Protein AF-A0AAD4CMA5-F1 (afdb_monomer_lite)

Radius of gyration: 20.88 Å; chains: 1; bounding box: 56×64×52 Å

Organism: Aspergillus nanangensis (NCBI:txid2582783)

pLDDT: mean 81.2, std 12.35, range [38.59, 96.25]

Structure (mmCIF, N/CA/C/O backbone):
data_AF-A0AAD4CMA5-F1
#
_entry.id   AF-A0AAD4CMA5-F1
#
loop_
_atom_site.group_PDB
_atom_site.id
_atom_site.type_symbol
_atom_site.label_atom_id
_atom_site.label_alt_id
_atom_site.label_comp_id
_atom_site.label_asym_id
_atom_site.label_entity_id
_atom_site.label_seq_id
_atom_site.pdbx_PDB_ins_code
_atom_site.Cartn_x
_atom_site.Cartn_y
_atom_site.Cartn_z
_atom_site.occupancy
_atom_site.B_iso_or_equiv
_atom_site.auth_seq_id
_atom_site.auth_comp_id
_atom_site.auth_asym_id
_atom_site.auth_atom_id
_atom_site.pdbx_PDB_model_num
ATOM 1 N N . MET A 1 1 ? 6.442 -43.719 -5.392 1.00 39.91 1 MET A N 1
ATOM 2 C CA . MET A 1 1 ? 5.491 -42.775 -4.765 1.00 39.91 1 MET A CA 1
ATOM 3 C C . MET A 1 1 ? 6.164 -41.415 -4.676 1.00 39.91 1 MET A C 1
ATOM 5 O O . MET A 1 1 ? 7.056 -41.241 -3.862 1.00 39.91 1 MET A O 1
ATOM 9 N N . SER A 1 2 ? 5.821 -40.506 -5.589 1.00 38.59 2 SER A N 1
ATOM 10 C CA . SER A 1 2 ? 6.302 -39.118 -5.593 1.00 38.59 2 SER A CA 1
ATOM 11 C C . SER A 1 2 ? 5.412 -38.290 -4.656 1.00 38.59 2 SER A C 1
ATOM 13 O O . SER A 1 2 ? 4.187 -38.393 -4.780 1.00 38.59 2 SER A O 1
ATOM 15 N N . PRO A 1 3 ? 5.961 -37.519 -3.703 1.00 43.97 3 PRO A N 1
ATOM 16 C CA . PRO A 1 3 ? 5.150 -36.719 -2.801 1.00 43.97 3 PRO A CA 1
ATOM 17 C C . PRO A 1 3 ? 4.509 -35.545 -3.560 1.00 43.97 3 PRO A C 1
ATOM 19 O O . PRO A 1 3 ? 5.167 -34.593 -3.959 1.00 43.97 3 PRO A O 1
ATOM 22 N N . SER A 1 4 ? 3.193 -35.658 -3.756 1.00 45.47 4 SER A N 1
ATOM 23 C CA . SER A 1 4 ? 2.198 -34.576 -3.784 1.00 45.47 4 SER A CA 1
ATOM 24 C C . SER A 1 4 ? 2.586 -33.256 -4.477 1.00 45.47 4 SER A C 1
ATOM 26 O O . SER A 1 4 ? 2.913 -32.268 -3.825 1.00 45.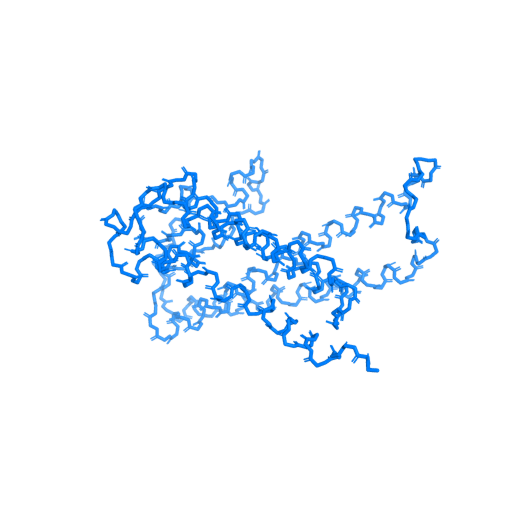47 4 SER A O 1
ATOM 28 N N . VAL A 1 5 ? 2.370 -33.181 -5.792 1.00 50.56 5 VAL A N 1
ATOM 29 C CA . VAL A 1 5 ? 2.299 -31.910 -6.553 1.00 50.56 5 VAL A CA 1
ATOM 30 C C . VAL A 1 5 ? 1.018 -31.112 -6.212 1.00 50.56 5 VAL A C 1
ATOM 32 O O . VAL A 1 5 ? 0.902 -29.927 -6.512 1.00 50.56 5 VAL A O 1
ATOM 35 N N . MET A 1 6 ? 0.059 -31.731 -5.511 1.00 43.59 6 MET A N 1
ATOM 36 C CA . MET A 1 6 ? -1.248 -31.142 -5.190 1.00 43.59 6 MET A CA 1
ATOM 37 C C . MET A 1 6 ? -1.225 -30.060 -4.092 1.00 43.59 6 MET A C 1
ATOM 39 O O . MET A 1 6 ? -2.182 -29.301 -3.979 1.00 43.59 6 MET A O 1
ATOM 43 N N . SER A 1 7 ? -0.155 -29.941 -3.296 1.00 55.72 7 SER A N 1
ATOM 44 C CA . SER A 1 7 ? -0.055 -28.948 -2.209 1.00 55.72 7 SER A CA 1
ATOM 45 C C . SER A 1 7 ? 0.464 -27.580 -2.666 1.00 55.72 7 SER A C 1
ATOM 47 O O . SER A 1 7 ? 0.209 -26.569 -2.012 1.00 55.72 7 SER A O 1
ATOM 49 N N . PHE A 1 8 ? 1.148 -27.517 -3.808 1.00 61.84 8 PHE A N 1
ATOM 50 C CA . PHE A 1 8 ? 1.784 -26.293 -4.294 1.00 61.84 8 PHE A CA 1
ATOM 51 C C . PHE A 1 8 ? 0.797 -25.171 -4.683 1.00 61.84 8 PHE A C 1
ATOM 53 O O . PHE A 1 8 ? 1.013 -24.025 -4.280 1.00 61.84 8 PHE A O 1
ATOM 60 N N . PRO A 1 9 ? -0.317 -25.449 -5.394 1.00 67.19 9 PRO A N 1
ATOM 61 C CA . PRO A 1 9 ? -1.275 -24.408 -5.764 1.00 67.19 9 PRO A CA 1
ATOM 62 C C . PRO A 1 9 ? -1.971 -23.819 -4.537 1.00 67.19 9 PRO A C 1
ATOM 64 O O . PRO A 1 9 ? -2.106 -22.603 -4.430 1.00 67.19 9 PRO A O 1
ATOM 67 N N . LEU A 1 10 ? -2.359 -24.670 -3.580 1.00 68.12 10 LEU A N 1
ATOM 68 C CA . LEU A 1 10 ? -3.050 -24.252 -2.361 1.00 68.12 10 LEU A CA 1
ATOM 69 C C . LEU A 1 10 ? -2.188 -23.289 -1.534 1.00 68.12 10 LEU A C 1
ATOM 71 O O . LEU A 1 10 ? -2.681 -22.252 -1.101 1.00 68.12 10 LEU A O 1
ATOM 75 N N . ILE A 1 11 ? -0.892 -23.585 -1.390 1.00 67.88 11 ILE A N 1
ATOM 76 C CA . ILE A 1 11 ? 0.071 -22.714 -0.700 1.00 67.88 11 ILE A CA 1
ATOM 77 C C . ILE A 1 11 ? 0.208 -21.361 -1.416 1.00 67.88 11 ILE A C 1
ATOM 79 O O . ILE A 1 11 ? 0.295 -20.315 -0.780 1.00 67.88 11 ILE A O 1
ATOM 83 N N . MET A 1 12 ? 0.184 -21.337 -2.747 1.00 67.81 12 MET A N 1
ATOM 84 C CA . MET A 1 12 ? 0.252 -20.074 -3.487 1.00 67.81 12 MET A CA 1
ATOM 85 C C . MET A 1 12 ? -1.013 -19.225 -3.319 1.00 67.81 12 MET A C 1
ATOM 87 O O . MET A 1 12 ? -0.918 -18.002 -3.203 1.00 67.81 12 MET A O 1
ATOM 91 N N . TYR A 1 13 ? -2.191 -19.851 -3.259 1.00 73.50 13 TYR A N 1
ATOM 92 C CA . TYR A 1 13 ? -3.440 -19.142 -2.978 1.00 73.50 13 TYR A CA 1
ATOM 93 C C . TYR A 1 13 ? -3.483 -18.589 -1.552 1.00 73.50 13 TYR A C 1
ATOM 95 O O . TYR A 1 13 ? -3.875 -17.436 -1.368 1.00 73.50 13 TYR A O 1
ATOM 103 N N . THR A 1 14 ? -3.033 -19.355 -0.554 1.00 70.69 14 THR A N 1
ATOM 104 C CA . THR A 1 14 ? -3.000 -18.881 0.840 1.00 70.69 14 THR A CA 1
ATOM 105 C C . THR A 1 14 ? -2.051 -17.700 1.007 1.00 70.69 14 THR A C 1
ATOM 107 O O . THR A 1 14 ? -2.405 -16.721 1.661 1.00 70.69 14 THR A O 1
ATOM 110 N N . LEU A 1 15 ? -0.893 -17.722 0.344 1.00 72.31 15 LEU A N 1
ATOM 111 C CA . LEU A 1 15 ? 0.033 -16.592 0.367 1.00 72.31 15 LEU A CA 1
ATOM 112 C C . LEU A 1 15 ? -0.529 -15.336 -0.316 1.00 72.31 15 LEU A C 1
ATOM 114 O O . LEU A 1 15 ? -0.244 -14.226 0.123 1.00 72.31 15 LEU A O 1
ATOM 118 N N . ARG A 1 16 ? -1.347 -15.485 -1.366 1.00 73.88 16 ARG A N 1
ATOM 119 C CA . ARG A 1 16 ? -2.032 -14.349 -2.011 1.00 73.88 16 ARG A CA 1
ATOM 120 C C . ARG A 1 16 ? -3.164 -13.775 -1.160 1.00 73.88 16 ARG A C 1
ATOM 122 O O . ARG A 1 16 ? -3.443 -12.586 -1.260 1.00 73.88 16 ARG A O 1
ATOM 129 N N . ALA A 1 17 ? -3.799 -14.595 -0.325 1.00 79.81 17 ALA A N 1
ATOM 130 C CA . ALA A 1 17 ? -4.839 -14.159 0.606 1.00 79.81 17 ALA A CA 1
ATOM 131 C C . ALA A 1 17 ? -4.276 -13.497 1.878 1.00 79.81 17 ALA A C 1
ATOM 133 O O . ALA A 1 17 ? -5.018 -12.829 2.600 1.00 79.81 17 ALA A O 1
ATOM 134 N N . LEU A 1 18 ? -2.975 -13.654 2.150 1.00 82.69 18 LEU A N 1
ATOM 135 C CA . LEU A 1 18 ? -2.321 -13.174 3.368 1.00 82.69 18 LEU A CA 1
ATOM 136 C C . LEU A 1 18 ? -2.589 -11.683 3.675 1.00 82.69 18 LEU A C 1
ATOM 138 O O . LEU A 1 18 ? -2.994 -11.408 4.805 1.00 82.69 18 LEU A O 1
ATOM 142 N N . PRO A 1 19 ? -2.500 -10.736 2.715 1.00 80.00 19 PRO A N 1
ATOM 143 C CA . PRO A 1 19 ? -2.785 -9.320 2.977 1.00 80.00 19 PRO A CA 1
ATOM 144 C C . PRO A 1 19 ? -4.211 -9.037 3.464 1.00 80.00 19 PRO A C 1
ATOM 146 O O . PRO A 1 19 ? -4.441 -8.072 4.186 1.00 80.00 19 PRO A O 1
ATOM 149 N N . ILE A 1 20 ? -5.175 -9.869 3.061 1.00 82.50 20 ILE A N 1
ATOM 150 C CA . ILE A 1 20 ? -6.592 -9.722 3.421 1.00 82.50 20 ILE A CA 1
ATOM 151 C C . ILE A 1 20 ? -6.839 -10.305 4.816 1.00 82.50 20 ILE A C 1
ATOM 153 O O . ILE A 1 20 ? -7.599 -9.750 5.608 1.00 82.50 20 ILE A O 1
ATOM 157 N N . LEU A 1 21 ? -6.179 -11.420 5.135 1.00 87.62 21 LEU A N 1
ATOM 158 C CA . LEU A 1 21 ? -6.352 -12.118 6.408 1.00 87.62 21 LEU A CA 1
ATOM 159 C C . LEU A 1 21 ? -5.617 -11.422 7.557 1.00 87.62 21 LEU A C 1
ATOM 161 O O . LEU A 1 21 ? -6.152 -11.349 8.665 1.00 87.62 21 LEU A O 1
ATOM 165 N N . GLN A 1 22 ? -4.427 -10.874 7.305 1.00 89.38 22 GLN A N 1
ATOM 166 C CA . GLN A 1 22 ? -3.569 -10.274 8.330 1.00 89.38 22 GLN A CA 1
ATOM 167 C C . GLN A 1 22 ? -4.287 -9.236 9.227 1.00 89.38 22 GLN A C 1
ATOM 169 O O . GLN A 1 22 ? -4.189 -9.364 10.452 1.00 89.38 22 GLN A O 1
ATOM 174 N N . PRO A 1 23 ? -5.056 -8.253 8.706 1.00 90.38 23 PRO A N 1
ATOM 175 C CA . PRO A 1 23 ? -5.772 -7.300 9.557 1.00 90.38 23 PRO A CA 1
ATOM 176 C C . PRO A 1 23 ? -6.796 -7.960 10.486 1.00 90.38 23 PRO A C 1
ATOM 178 O O . PRO A 1 23 ? -6.912 -7.575 11.649 1.00 90.38 23 PRO A O 1
ATOM 181 N N . THR A 1 24 ? -7.513 -8.976 9.996 1.00 91.12 24 THR A N 1
ATOM 182 C CA . THR A 1 24 ? -8.547 -9.676 10.776 1.00 91.12 24 THR A CA 1
ATOM 183 C C . THR A 1 24 ? -7.946 -10.517 11.898 1.00 91.12 24 THR A C 1
ATOM 185 O O . THR A 1 24 ? -8.406 -10.438 13.037 1.00 91.12 24 THR A O 1
ATOM 188 N N . VAL A 1 25 ? -6.863 -11.249 11.613 1.00 92.12 25 VAL A N 1
ATOM 189 C CA . VAL A 1 25 ? -6.136 -12.039 12.616 1.00 92.12 25 VAL A CA 1
ATOM 190 C C . VAL A 1 25 ? -5.493 -11.122 13.656 1.00 92.12 25 VAL A C 1
ATOM 192 O O . VAL A 1 25 ? -5.590 -11.388 14.852 1.00 92.12 25 VAL A O 1
ATOM 195 N N . THR A 1 26 ? -4.906 -10.002 13.226 1.00 92.88 26 THR A N 1
ATOM 196 C CA . THR A 1 26 ? -4.329 -9.003 14.141 1.00 92.88 26 THR A CA 1
ATOM 197 C C . THR A 1 26 ? -5.389 -8.424 15.076 1.00 92.88 26 THR A C 1
ATOM 199 O O . THR A 1 26 ? -5.168 -8.354 16.285 1.00 92.88 26 THR A O 1
ATOM 202 N N . ALA A 1 27 ? -6.566 -8.073 14.551 1.00 91.75 27 ALA A N 1
ATOM 203 C CA . ALA A 1 27 ? -7.672 -7.577 15.364 1.00 91.75 27 ALA A CA 1
ATOM 204 C C . ALA A 1 27 ? -8.182 -8.629 16.361 1.00 91.75 27 ALA A C 1
ATOM 206 O O . ALA A 1 27 ? -8.391 -8.311 17.532 1.00 91.75 27 ALA A O 1
ATOM 207 N N . ALA A 1 28 ? -8.325 -9.886 15.933 1.00 91.94 28 ALA A N 1
ATOM 208 C CA . ALA A 1 28 ? -8.705 -10.983 16.820 1.00 91.94 28 ALA A CA 1
ATOM 209 C C . ALA A 1 28 ? -7.678 -11.175 17.947 1.00 91.94 28 ALA A C 1
ATOM 211 O O . ALA A 1 28 ? -8.052 -11.260 19.114 1.00 91.94 28 ALA A O 1
ATOM 212 N N . LEU A 1 29 ? -6.378 -11.149 17.635 1.00 92.31 29 LEU A N 1
ATOM 213 C CA . LEU A 1 29 ? -5.318 -11.241 18.642 1.00 92.31 29 LEU A CA 1
ATOM 214 C C . LEU A 1 29 ? -5.367 -10.085 19.644 1.00 92.31 29 LEU A C 1
ATOM 216 O O . LEU A 1 29 ? -5.193 -10.322 20.838 1.00 92.31 29 LEU A O 1
ATOM 220 N N . LEU A 1 30 ? -5.637 -8.857 19.198 1.00 92.00 30 LEU A N 1
ATOM 221 C CA . LEU A 1 30 ? -5.787 -7.704 20.094 1.00 92.00 30 LEU A CA 1
ATOM 222 C C . LEU A 1 30 ? -6.960 -7.850 21.072 1.00 92.00 30 LEU A C 1
ATOM 224 O O . LEU A 1 30 ? -6.870 -7.349 22.191 1.00 92.00 30 LEU A O 1
ATOM 228 N N . HIS A 1 31 ? -8.041 -8.521 20.666 1.00 89.56 31 HIS A N 1
ATOM 229 C CA . HIS A 1 31 ? -9.207 -8.772 21.518 1.00 89.56 31 HIS A CA 1
ATOM 230 C C . HIS A 1 31 ? -9.044 -9.993 22.426 1.00 89.56 31 HIS A C 1
ATOM 232 O O . HIS A 1 31 ? -9.479 -9.966 23.574 1.00 89.56 31 HIS A O 1
ATOM 238 N N . CYS A 1 32 ? -8.438 -11.066 21.922 1.00 90.19 32 CYS A N 1
ATOM 239 C CA . CYS A 1 32 ? -8.378 -12.350 22.617 1.00 90.19 32 CYS A CA 1
ATOM 240 C C . CYS A 1 32 ? -7.147 -12.503 23.517 1.00 90.19 32 CYS A C 1
ATOM 242 O O . CYS A 1 32 ? -7.094 -13.433 24.318 1.00 90.19 32 CYS A O 1
ATOM 244 N N . THR A 1 33 ? -6.137 -11.640 23.380 1.00 91.38 33 THR A N 1
ATOM 245 C CA . THR A 1 33 ? -4.867 -11.789 24.102 1.00 91.38 33 THR A CA 1
ATOM 246 C C . THR A 1 33 ? -4.505 -10.531 24.878 1.00 91.38 33 THR A C 1
ATOM 248 O O . THR A 1 33 ? -4.720 -9.414 24.413 1.00 91.38 33 THR A O 1
ATOM 251 N N . GLN A 1 34 ? -3.902 -10.710 26.054 1.00 87.88 34 GLN A N 1
ATOM 252 C CA . GLN A 1 34 ? -3.355 -9.612 26.854 1.00 87.88 34 GLN A CA 1
ATOM 253 C C . GLN A 1 34 ? -2.083 -9.024 26.219 1.00 87.88 34 GLN A C 1
ATOM 255 O O . GLN A 1 34 ? -1.435 -9.663 25.377 1.00 87.88 34 GLN A O 1
ATOM 260 N N . LYS A 1 35 ? -1.687 -7.818 26.656 1.00 85.62 35 LYS A N 1
ATOM 261 C CA . LYS A 1 35 ? -0.389 -7.220 26.296 1.00 85.62 35 LYS A CA 1
ATOM 262 C C . LYS A 1 35 ? 0.738 -8.219 26.521 1.00 85.62 35 LYS A C 1
ATOM 264 O O . LYS A 1 35 ? 0.755 -8.936 27.517 1.00 85.62 35 LYS A O 1
ATOM 269 N N . ARG A 1 36 ? 1.704 -8.232 25.598 1.00 83.25 36 ARG A N 1
ATOM 270 C CA . ARG A 1 36 ? 2.905 -9.091 25.648 1.00 83.25 36 ARG A CA 1
ATOM 271 C C . ARG A 1 36 ? 2.629 -10.596 25.653 1.00 83.25 36 ARG A C 1
ATOM 273 O O . ARG A 1 36 ? 3.527 -11.375 25.955 1.00 83.25 36 ARG A O 1
ATOM 280 N N . SER A 1 37 ? 1.422 -11.020 25.286 1.00 91.38 37 SER A N 1
ATOM 281 C CA . SER A 1 37 ? 1.136 -12.438 25.108 1.00 91.38 37 SER A CA 1
ATOM 282 C C . SER A 1 37 ? 2.095 -13.072 24.093 1.00 91.38 37 SER A C 1
ATOM 284 O O . SER A 1 37 ? 2.349 -12.510 23.023 1.00 91.38 37 SER A O 1
ATOM 286 N N . VAL A 1 38 ? 2.568 -14.282 24.402 1.00 92.75 38 VAL A N 1
ATOM 287 C CA . VAL A 1 38 ? 3.408 -15.097 23.509 1.00 92.75 38 VAL A CA 1
ATOM 288 C C . VAL A 1 38 ? 2.711 -15.341 22.167 1.00 92.75 38 VAL A C 1
ATOM 290 O O . VAL A 1 38 ? 3.375 -15.411 21.136 1.00 92.75 38 VAL A O 1
ATOM 293 N N . PHE A 1 39 ? 1.372 -15.363 22.142 1.00 93.00 39 PHE A N 1
ATOM 294 C CA . PHE A 1 39 ? 0.600 -15.500 20.908 1.00 93.00 39 PHE A CA 1
ATOM 295 C C . PHE A 1 39 ? 0.854 -14.351 19.924 1.00 93.00 39 PHE A C 1
ATOM 297 O O . PHE A 1 39 ? 1.018 -14.603 18.731 1.00 93.00 39 PHE A O 1
ATOM 304 N N . ARG A 1 40 ? 0.990 -13.108 20.407 1.00 93.00 40 ARG A N 1
ATOM 305 C CA . ARG A 1 40 ? 1.299 -11.945 19.555 1.00 93.00 40 ARG A CA 1
ATOM 306 C C . ARG A 1 40 ? 2.687 -12.068 18.923 1.00 93.00 40 ARG A C 1
ATOM 308 O O . ARG A 1 40 ? 2.840 -11.808 17.733 1.00 93.00 40 ARG A O 1
ATOM 315 N N . LEU A 1 41 ? 3.679 -12.516 19.698 1.00 93.62 41 LEU A N 1
ATOM 316 C CA . LEU A 1 41 ? 5.032 -12.772 19.196 1.00 93.62 41 LEU A CA 1
ATOM 317 C C . LEU A 1 41 ? 5.037 -13.921 18.180 1.00 93.62 41 LEU A C 1
ATOM 319 O O . LEU A 1 41 ? 5.599 -13.783 17.097 1.00 93.62 41 LEU A O 1
ATOM 323 N N . SER A 1 42 ? 4.367 -15.028 18.505 1.00 94.38 42 SER A N 1
ATOM 324 C CA . SER A 1 42 ? 4.281 -16.191 17.621 1.00 94.38 42 SER A CA 1
ATOM 325 C C . SER A 1 42 ? 3.637 -15.840 16.279 1.00 94.38 42 SER A C 1
ATOM 327 O O . SER A 1 42 ? 4.145 -16.246 15.241 1.00 94.38 42 SER A O 1
ATOM 329 N N . TYR A 1 43 ? 2.592 -15.005 16.277 1.00 94.06 43 TYR A N 1
ATOM 330 C CA . TYR A 1 43 ? 1.948 -14.538 15.055 1.00 94.06 43 TYR A CA 1
ATOM 331 C C . TYR A 1 43 ? 2.904 -13.738 14.167 1.00 94.06 43 TYR A C 1
ATOM 333 O O . TYR A 1 43 ? 2.970 -13.995 12.965 1.00 94.06 43 TYR A O 1
ATOM 341 N N . VAL A 1 44 ? 3.676 -12.809 14.741 1.00 93.50 44 VAL A N 1
ATOM 342 C CA . VAL A 1 44 ? 4.668 -12.030 13.983 1.00 93.50 44 VAL A CA 1
ATOM 343 C C . VAL A 1 44 ? 5.746 -12.942 13.396 1.00 93.50 44 VAL A C 1
ATOM 345 O O . VAL A 1 44 ? 6.082 -12.798 12.223 1.00 93.50 44 VAL A O 1
ATOM 348 N N . LEU A 1 45 ? 6.240 -13.921 14.160 1.00 94.56 45 LEU A N 1
ATOM 349 C CA . LEU A 1 45 ? 7.242 -14.877 13.677 1.00 94.56 45 LEU A CA 1
ATOM 350 C C . LEU A 1 45 ? 6.698 -15.769 12.553 1.00 94.56 45 LEU A C 1
ATOM 352 O O . LEU A 1 45 ? 7.335 -15.896 11.511 1.00 94.56 45 LEU A O 1
ATOM 356 N N . VAL A 1 46 ? 5.507 -16.347 12.728 1.00 93.12 46 VAL A N 1
ATOM 357 C CA . VAL A 1 46 ? 4.863 -17.208 11.720 1.00 93.12 46 VAL A CA 1
ATOM 358 C C . VAL A 1 46 ? 4.565 -16.422 10.447 1.00 93.12 46 VAL A C 1
ATOM 360 O O . VAL A 1 46 ? 4.854 -16.887 9.347 1.00 93.12 46 VAL A O 1
ATOM 363 N N . THR A 1 47 ? 4.039 -15.206 10.584 1.00 91.06 47 THR A N 1
ATOM 364 C CA . THR A 1 47 ? 3.756 -14.338 9.437 1.00 91.06 47 THR A CA 1
ATOM 365 C C . THR A 1 47 ? 5.051 -13.903 8.751 1.00 91.06 47 THR A C 1
ATOM 367 O O . THR A 1 47 ? 5.116 -13.905 7.526 1.00 91.06 47 THR A O 1
ATOM 370 N N . GLY A 1 48 ? 6.111 -13.611 9.509 1.00 92.75 48 GLY A N 1
ATOM 371 C CA . GLY A 1 48 ? 7.441 -13.327 8.970 1.00 92.75 48 GLY A CA 1
ATOM 372 C C . GLY A 1 48 ? 8.018 -14.493 8.170 1.00 92.75 48 GLY A C 1
ATOM 373 O O . GLY A 1 48 ? 8.509 -14.291 7.061 1.00 92.75 48 GLY A O 1
ATOM 374 N N . LEU A 1 49 ? 7.885 -15.721 8.676 1.00 92.38 49 LEU A N 1
ATOM 375 C CA . LEU A 1 49 ? 8.271 -16.931 7.948 1.00 92.38 49 LEU A CA 1
ATOM 376 C C . LEU A 1 49 ? 7.430 -17.131 6.681 1.00 92.38 49 LEU A C 1
ATOM 378 O O . LEU A 1 49 ? 7.983 -17.488 5.645 1.00 92.38 49 LEU A O 1
ATOM 382 N N . ALA A 1 50 ? 6.123 -16.859 6.726 1.00 89.44 50 ALA A N 1
ATOM 383 C CA . ALA A 1 50 ? 5.255 -16.934 5.550 1.00 89.44 50 ALA A CA 1
ATOM 384 C C . ALA A 1 50 ? 5.649 -15.904 4.477 1.00 89.44 50 ALA A C 1
ATOM 386 O O . ALA A 1 50 ? 5.727 -16.244 3.296 1.00 89.44 50 ALA A O 1
ATOM 387 N N . VAL A 1 51 ? 5.962 -14.667 4.880 1.00 89.25 51 VAL A N 1
ATOM 388 C CA . VAL A 1 51 ? 6.478 -13.628 3.976 1.00 89.25 51 VAL A CA 1
ATOM 389 C C . VAL A 1 51 ? 7.825 -14.053 3.390 1.00 89.25 51 VAL A C 1
ATOM 391 O O . VAL A 1 51 ? 8.005 -14.001 2.177 1.00 89.25 51 VAL A O 1
ATOM 394 N N . TYR A 1 52 ? 8.753 -14.553 4.208 1.00 89.06 52 TYR A N 1
ATOM 395 C CA . TYR A 1 52 ? 10.038 -15.077 3.736 1.00 89.06 52 TYR A CA 1
ATOM 396 C C . TYR A 1 52 ? 9.869 -16.237 2.742 1.00 89.06 52 TYR A C 1
ATOM 398 O O . TYR A 1 52 ? 10.508 -16.270 1.690 1.00 89.06 52 TYR A O 1
ATOM 406 N N . TRP A 1 53 ? 8.950 -17.161 3.017 1.00 86.88 53 TRP A N 1
ATOM 407 C CA . TRP A 1 53 ? 8.635 -18.253 2.101 1.00 86.88 53 TRP A CA 1
ATOM 408 C C . TRP A 1 53 ? 8.045 -17.749 0.781 1.00 86.88 53 TRP A C 1
ATOM 410 O O . TRP A 1 53 ? 8.366 -18.267 -0.293 1.00 86.88 53 TRP A O 1
ATOM 420 N N . HIS A 1 54 ? 7.219 -16.703 0.836 1.00 84.62 54 HIS A N 1
ATOM 421 C CA . HIS A 1 54 ? 6.717 -16.027 -0.354 1.00 84.62 54 HIS A CA 1
ATOM 422 C C . HIS A 1 54 ? 7.857 -15.442 -1.196 1.00 84.62 54 HIS A C 1
ATOM 424 O O . HIS A 1 54 ? 7.840 -15.584 -2.419 1.00 84.62 54 HIS A O 1
ATOM 430 N N . TYR A 1 55 ? 8.880 -14.866 -0.552 1.00 84.88 55 TYR A N 1
ATOM 431 C CA . TYR A 1 55 ? 10.100 -14.411 -1.223 1.00 84.88 55 TYR A CA 1
ATOM 432 C C . TYR A 1 55 ? 10.851 -15.551 -1.914 1.00 84.88 55 TYR A C 1
ATOM 434 O O . TYR A 1 55 ? 11.225 -15.419 -3.078 1.00 84.88 55 TYR A O 1
ATOM 442 N N . LEU A 1 56 ? 11.031 -16.694 -1.251 1.00 84.62 56 LEU A N 1
ATOM 443 C CA . LEU A 1 56 ? 11.667 -17.863 -1.872 1.00 84.62 56 LEU A CA 1
ATOM 444 C C . LEU A 1 56 ? 10.846 -18.409 -3.050 1.00 84.62 56 LEU A C 1
ATOM 446 O O . LEU A 1 56 ? 11.397 -18.840 -4.063 1.00 84.62 56 LEU A O 1
ATOM 450 N N . SER A 1 57 ? 9.521 -18.317 -2.949 1.00 82.31 57 SER A N 1
ATOM 451 C CA . SER A 1 57 ? 8.576 -18.782 -3.965 1.00 82.31 57 SER A CA 1
ATOM 452 C C . SER A 1 57 ? 8.322 -17.759 -5.082 1.00 82.31 57 SER A C 1
ATOM 454 O O . SER A 1 57 ? 7.490 -18.007 -5.949 1.00 82.31 57 SER A O 1
ATOM 456 N N . ALA A 1 58 ? 9.026 -16.618 -5.127 1.00 78.00 58 ALA A N 1
ATOM 457 C CA . ALA A 1 58 ? 8.820 -15.585 -6.155 1.00 78.00 58 ALA A CA 1
ATOM 458 C C . ALA A 1 58 ? 8.865 -16.152 -7.575 1.00 78.00 58 ALA A C 1
ATOM 460 O O . ALA A 1 58 ? 8.059 -15.818 -8.444 1.00 78.00 58 ALA A O 1
ATOM 461 N N . LYS A 1 59 ? 9.875 -16.992 -7.824 1.00 74.69 59 LYS A N 1
ATOM 462 C CA . LYS A 1 59 ? 10.229 -17.447 -9.169 1.00 74.69 59 LYS A CA 1
ATOM 463 C C . LYS A 1 59 ? 9.148 -18.335 -9.772 1.00 74.69 59 LYS A C 1
ATOM 465 O O . LYS A 1 59 ? 8.958 -18.297 -10.980 1.00 74.69 59 LYS A O 1
ATOM 470 N N . SER A 1 60 ? 8.433 -19.075 -8.932 1.00 76.81 60 SER A N 1
ATOM 471 C CA . SER A 1 60 ? 7.379 -20.010 -9.323 1.00 76.81 60 SER A CA 1
ATOM 472 C C . SER A 1 60 ? 5.996 -19.363 -9.437 1.00 76.81 60 SER A C 1
ATOM 474 O O . SER A 1 60 ? 5.048 -20.022 -9.859 1.00 76.81 60 SER A O 1
ATOM 476 N N . GLN A 1 61 ? 5.856 -18.081 -9.091 1.00 73.62 61 GLN A N 1
ATOM 477 C CA . GLN A 1 61 ? 4.613 -17.345 -9.301 1.00 73.62 61 GLN A CA 1
ATOM 478 C C . GLN A 1 61 ? 4.483 -16.867 -10.749 1.00 73.62 61 GLN A C 1
ATOM 480 O O . GLN A 1 61 ? 5.413 -16.302 -11.325 1.00 73.62 61 GLN A O 1
ATOM 485 N N . SER A 1 62 ? 3.282 -17.025 -11.301 1.00 74.94 62 SER A N 1
ATOM 486 C CA . SER A 1 62 ? 2.863 -16.400 -12.555 1.00 74.94 62 SER A CA 1
ATOM 487 C C . SER A 1 62 ? 2.777 -14.875 -12.412 1.00 74.94 62 SER A C 1
ATOM 489 O O . SER A 1 62 ? 2.288 -14.391 -11.389 1.00 74.94 62 SER A O 1
ATOM 491 N N . GLY A 1 63 ? 3.126 -14.129 -13.459 1.00 75.31 63 GLY A N 1
ATOM 492 C CA . GLY A 1 63 ? 2.991 -12.669 -13.506 1.00 75.31 63 GLY A CA 1
ATOM 493 C C . GLY A 1 63 ? 4.307 -11.967 -13.820 1.00 75.31 63 GLY A C 1
ATOM 494 O O . GLY A 1 63 ? 5.363 -12.600 -13.916 1.00 75.31 63 GLY A O 1
ATOM 495 N N . SER A 1 64 ? 4.258 -10.647 -14.000 1.00 75.19 64 SER A N 1
ATOM 496 C CA . SER A 1 64 ? 5.480 -9.896 -14.280 1.00 75.19 64 SER A CA 1
ATOM 497 C C . SER A 1 64 ? 6.401 -9.876 -13.051 1.00 75.19 64 SER A C 1
ATOM 499 O O . SER A 1 64 ? 5.972 -10.067 -11.911 1.00 75.19 64 SER A O 1
ATOM 501 N N . LEU A 1 65 ? 7.7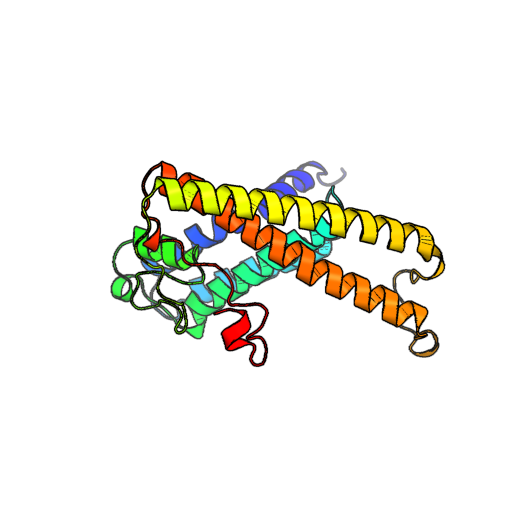06 -9.665 -13.258 1.00 74.56 65 LEU A N 1
ATOM 502 C CA . LEU A 1 65 ? 8.647 -9.466 -12.144 1.00 74.56 65 LEU A CA 1
ATOM 503 C C . LEU A 1 65 ? 8.211 -8.298 -11.244 1.00 74.56 65 LEU A C 1
ATOM 505 O O . LEU A 1 65 ? 8.335 -8.387 -10.026 1.00 74.56 65 LEU A O 1
ATOM 509 N N . TYR A 1 66 ? 7.666 -7.244 -11.855 1.00 74.00 66 TYR A N 1
ATOM 510 C CA . TYR A 1 66 ? 7.154 -6.073 -11.156 1.00 74.00 66 TYR A CA 1
ATOM 511 C C . TYR A 1 66 ? 5.998 -6.436 -10.216 1.00 74.00 66 TYR A C 1
ATOM 513 O O . TYR A 1 66 ? 6.066 -6.126 -9.033 1.00 74.00 66 TYR A O 1
ATOM 521 N N . ASP A 1 67 ? 4.986 -7.161 -10.706 1.00 75.31 67 ASP A N 1
ATOM 522 C CA . ASP A 1 67 ? 3.806 -7.519 -9.898 1.00 75.31 67 ASP A CA 1
ATOM 523 C C . ASP A 1 67 ? 4.192 -8.359 -8.677 1.00 75.31 67 ASP A C 1
ATOM 525 O O . ASP A 1 67 ? 3.679 -8.155 -7.576 1.00 75.31 67 ASP A O 1
ATOM 529 N N . ARG A 1 68 ? 5.149 -9.275 -8.864 1.00 80.12 68 ARG A N 1
ATOM 530 C CA . ARG A 1 68 ? 5.698 -10.098 -7.782 1.00 80.12 68 ARG A CA 1
ATOM 531 C C . ARG A 1 68 ? 6.434 -9.248 -6.748 1.00 80.12 68 ARG A C 1
ATOM 533 O O . ARG A 1 68 ? 6.185 -9.395 -5.555 1.00 80.12 68 ARG A O 1
ATOM 540 N N . ALA A 1 69 ? 7.297 -8.334 -7.194 1.00 79.44 69 ALA A N 1
ATOM 541 C CA . ALA A 1 69 ? 8.024 -7.427 -6.307 1.00 79.44 69 ALA A CA 1
ATOM 542 C C . ALA A 1 69 ? 7.078 -6.495 -5.528 1.00 79.44 69 ALA A C 1
ATOM 544 O O . ALA A 1 69 ? 7.259 -6.291 -4.329 1.00 79.44 69 ALA A O 1
ATOM 545 N N . ALA A 1 70 ? 6.039 -5.979 -6.184 1.00 78.62 70 ALA A N 1
ATOM 546 C CA . ALA A 1 70 ? 5.036 -5.128 -5.558 1.00 78.62 70 ALA A CA 1
ATOM 547 C C . ALA A 1 70 ? 4.210 -5.892 -4.504 1.00 78.62 70 ALA A C 1
ATOM 549 O O . ALA A 1 70 ? 4.019 -5.411 -3.387 1.00 78.62 70 ALA A O 1
ATOM 550 N N . MET A 1 71 ? 3.790 -7.129 -4.802 1.00 80.88 71 MET A N 1
ATOM 551 C CA . MET A 1 71 ? 3.091 -7.991 -3.838 1.00 80.88 71 MET A CA 1
ATOM 552 C C . MET A 1 71 ? 3.955 -8.299 -2.605 1.00 80.88 71 MET A C 1
ATOM 554 O O . MET A 1 71 ? 3.463 -8.281 -1.475 1.00 80.88 71 MET A O 1
ATOM 558 N N . MET A 1 72 ? 5.249 -8.549 -2.801 1.00 83.94 72 MET A N 1
ATOM 559 C CA . MET A 1 72 ? 6.209 -8.760 -1.714 1.00 83.94 72 MET A CA 1
ATOM 560 C C . MET A 1 72 ? 6.389 -7.529 -0.833 1.00 83.94 72 MET A C 1
ATOM 562 O O . MET A 1 72 ? 6.379 -7.637 0.396 1.00 83.94 72 MET A O 1
ATOM 566 N N . PHE A 1 73 ? 6.527 -6.362 -1.463 1.00 83.88 73 PHE A N 1
ATOM 567 C CA . PHE A 1 73 ? 6.616 -5.089 -0.762 1.00 83.88 73 PHE A CA 1
ATOM 568 C C . PHE A 1 73 ? 5.384 -4.867 0.120 1.00 83.88 73 PHE A C 1
ATOM 570 O O . PHE A 1 73 ? 5.527 -4.581 1.307 1.00 83.88 73 PHE A O 1
ATOM 577 N N . TRP A 1 74 ? 4.186 -5.099 -0.422 1.00 83.19 74 TRP A N 1
ATOM 578 C CA . TRP A 1 74 ? 2.935 -4.930 0.315 1.00 83.19 74 TRP A CA 1
ATOM 579 C C . TRP A 1 74 ? 2.815 -5.866 1.527 1.00 83.19 74 TRP A C 1
ATOM 581 O O . TRP A 1 74 ? 2.521 -5.416 2.633 1.00 83.19 74 TRP A O 1
ATOM 591 N N . ASN A 1 75 ? 3.116 -7.157 1.353 1.00 87.12 75 ASN A N 1
ATOM 592 C CA . ASN A 1 75 ? 3.106 -8.127 2.456 1.00 87.12 75 ASN A CA 1
ATOM 593 C C . ASN A 1 75 ? 4.099 -7.755 3.568 1.00 87.12 75 ASN A C 1
ATOM 595 O O . ASN A 1 75 ? 3.804 -7.913 4.753 1.00 87.12 75 ASN A O 1
ATOM 599 N N . SER A 1 76 ? 5.267 -7.235 3.186 1.00 88.81 76 SER A N 1
ATOM 600 C CA . SER A 1 76 ? 6.291 -6.788 4.132 1.00 88.81 76 SER A CA 1
ATOM 601 C C . SER A 1 76 ? 5.856 -5.526 4.876 1.00 88.81 76 SER A C 1
ATOM 603 O O . SER A 1 76 ? 6.016 -5.442 6.092 1.00 88.81 76 SER A O 1
ATOM 605 N N . ALA A 1 77 ? 5.256 -4.562 4.172 1.00 87.81 77 ALA A N 1
ATOM 606 C CA . ALA A 1 77 ? 4.730 -3.340 4.770 1.00 87.81 77 ALA A CA 1
ATOM 607 C C . ALA A 1 77 ? 3.617 -3.636 5.791 1.00 87.81 77 ALA A C 1
ATOM 609 O O . ALA A 1 77 ? 3.632 -3.083 6.892 1.00 87.81 77 ALA A O 1
ATOM 610 N N . LEU A 1 78 ? 2.697 -4.554 5.470 1.00 88.88 78 LEU A N 1
ATOM 611 C CA . LEU A 1 78 ? 1.655 -4.990 6.402 1.00 88.88 78 LEU A CA 1
ATOM 612 C C . LEU A 1 78 ? 2.232 -5.717 7.618 1.00 88.88 78 LEU A C 1
ATOM 614 O O . LEU A 1 78 ? 1.861 -5.396 8.744 1.00 88.88 78 LEU A O 1
ATOM 618 N N . LEU A 1 79 ? 3.192 -6.627 7.420 1.00 92.00 79 LEU A N 1
ATOM 619 C CA . LEU A 1 79 ? 3.877 -7.291 8.530 1.00 92.00 79 LEU A CA 1
ATOM 620 C C . LEU A 1 79 ? 4.521 -6.273 9.482 1.00 92.00 79 LEU A C 1
ATOM 622 O O . LEU A 1 79 ? 4.384 -6.403 10.700 1.00 92.00 79 LEU A O 1
ATOM 626 N N . LEU A 1 80 ? 5.194 -5.250 8.948 1.00 92.31 80 LEU A N 1
ATOM 627 C CA . LEU A 1 80 ? 5.786 -4.180 9.753 1.00 92.31 80 LEU A CA 1
ATOM 628 C C . LEU A 1 80 ? 4.717 -3.384 10.513 1.00 92.31 80 LEU A C 1
ATOM 630 O O . LEU A 1 80 ? 4.895 -3.115 11.701 1.00 92.31 80 LEU A O 1
ATOM 634 N N . HIS A 1 81 ? 3.591 -3.062 9.870 1.00 91.69 81 HIS A N 1
ATOM 635 C CA . HIS A 1 81 ? 2.460 -2.384 10.514 1.00 91.69 81 HIS A CA 1
ATOM 636 C C . HIS A 1 81 ? 1.884 -3.200 11.678 1.00 91.69 81 HIS A C 1
ATOM 638 O O . HIS A 1 81 ? 1.751 -2.696 12.795 1.00 91.69 81 HIS A O 1
ATOM 644 N N . HIS A 1 82 ? 1.608 -4.489 11.466 1.00 92.00 82 HIS A N 1
ATOM 645 C CA . HIS A 1 82 ? 1.070 -5.360 12.517 1.00 92.00 82 HIS A CA 1
ATOM 646 C C . HIS A 1 82 ? 2.089 -5.629 13.624 1.00 92.00 82 HIS A C 1
ATOM 648 O O . HIS A 1 82 ? 1.717 -5.668 14.795 1.00 92.00 82 HIS A O 1
ATOM 654 N N . THR A 1 83 ? 3.378 -5.726 13.291 1.00 92.69 83 THR A N 1
ATOM 655 C CA . THR A 1 83 ? 4.464 -5.799 14.281 1.00 92.69 83 THR A CA 1
ATOM 656 C C . THR A 1 83 ? 4.496 -4.544 15.149 1.00 92.69 83 THR A C 1
ATOM 658 O O . THR A 1 83 ? 4.588 -4.639 16.375 1.00 92.69 83 THR A O 1
ATOM 661 N N . ASN A 1 84 ? 4.362 -3.368 14.530 1.00 92.12 84 ASN A N 1
ATOM 662 C CA . ASN A 1 84 ? 4.312 -2.099 15.242 1.00 92.12 84 ASN A CA 1
ATOM 663 C C . ASN A 1 84 ? 3.126 -2.050 16.218 1.00 92.12 84 ASN A C 1
ATOM 665 O O . ASN A 1 84 ? 3.310 -1.731 17.388 1.00 92.12 84 ASN A O 1
ATOM 669 N N . ILE A 1 85 ? 1.931 -2.451 15.780 1.00 91.06 85 ILE A N 1
ATOM 670 C CA . ILE A 1 85 ? 0.730 -2.493 16.628 1.00 91.06 85 ILE A CA 1
ATOM 671 C C . ILE A 1 85 ? 0.876 -3.493 17.788 1.00 91.06 85 ILE A C 1
ATOM 673 O O . ILE A 1 85 ? 0.583 -3.160 18.940 1.00 91.06 85 ILE A O 1
ATOM 677 N N . LEU A 1 86 ? 1.313 -4.721 17.496 1.00 92.44 86 LEU A N 1
ATOM 678 C CA . LEU A 1 86 ? 1.283 -5.831 18.451 1.00 92.44 86 LEU A CA 1
ATOM 679 C C . LEU A 1 86 ? 2.452 -5.820 19.439 1.00 92.44 86 LEU A C 1
ATOM 681 O O . LEU A 1 86 ? 2.243 -6.145 20.611 1.00 92.44 86 LEU A O 1
ATOM 685 N N . LEU A 1 87 ? 3.664 -5.488 18.978 1.00 92.00 87 LEU A N 1
ATOM 686 C CA . LEU A 1 87 ? 4.903 -5.666 19.746 1.00 92.00 87 LEU A CA 1
ATOM 687 C C . LEU A 1 87 ? 5.552 -4.350 20.181 1.00 92.00 87 LEU A C 1
ATOM 689 O O . LEU A 1 87 ? 6.084 -4.294 21.291 1.00 92.00 87 LEU A O 1
ATOM 693 N N . ILE A 1 88 ? 5.503 -3.309 19.342 1.00 90.38 88 ILE A N 1
ATOM 694 C CA . ILE A 1 88 ? 6.150 -2.020 19.637 1.00 90.38 88 ILE A CA 1
ATOM 695 C C . ILE A 1 88 ? 5.218 -1.142 20.475 1.00 90.38 88 ILE A C 1
ATOM 697 O O . ILE A 1 88 ? 5.534 -0.815 21.615 1.00 90.38 88 ILE A O 1
ATOM 701 N N . LEU A 1 89 ? 4.044 -0.807 19.935 1.00 87.62 89 LEU A N 1
ATOM 702 C CA . LEU A 1 89 ? 3.028 -0.009 20.623 1.00 87.62 89 LEU A CA 1
ATOM 703 C C . LEU A 1 89 ? 2.274 -0.819 21.685 1.00 87.62 89 LEU A C 1
ATOM 705 O O . LEU A 1 89 ? 1.761 -0.239 22.638 1.00 87.62 89 LEU A O 1
ATOM 709 N N . GLN A 1 90 ? 2.220 -2.148 21.529 1.00 88.38 90 GLN A N 1
ATOM 710 C CA . GLN A 1 90 ? 1.542 -3.078 22.445 1.00 88.38 90 GLN A CA 1
ATOM 711 C C . GLN A 1 90 ? 0.111 -2.631 22.760 1.00 88.38 90 GLN A C 1
ATOM 713 O O . GLN A 1 90 ? -0.305 -2.572 23.922 1.00 88.38 90 GLN A O 1
ATOM 718 N N . LEU A 1 91 ? -0.632 -2.290 21.704 1.00 88.06 91 LEU A N 1
ATOM 719 C CA . LEU A 1 91 ? -2.003 -1.817 21.841 1.00 88.06 91 LEU A CA 1
ATOM 720 C C . LEU A 1 91 ? -2.903 -2.902 22.432 1.00 88.06 91 LEU A C 1
ATOM 722 O O . LEU A 1 91 ? -2.651 -4.095 22.269 1.00 88.06 91 LEU A O 1
ATOM 726 N N . ASP A 1 92 ? -3.968 -2.473 23.101 1.00 85.25 92 ASP A N 1
ATOM 727 C CA . ASP A 1 92 ? -5.003 -3.358 23.631 1.00 85.25 92 ASP A CA 1
ATOM 728 C C . ASP A 1 92 ? -6.373 -2.949 23.120 1.00 85.25 92 ASP A C 1
ATOM 730 O O . ASP A 1 92 ? -6.682 -1.757 23.055 1.00 85.25 92 ASP A O 1
ATOM 734 N N . ALA A 1 93 ? -7.228 -3.935 22.847 1.00 81.81 93 ALA A N 1
ATOM 735 C CA . ALA A 1 93 ? -8.593 -3.684 22.401 1.00 81.81 93 ALA A CA 1
ATOM 736 C C . ALA A 1 93 ? -9.368 -2.757 23.355 1.00 81.81 93 ALA A C 1
ATOM 738 O O . ALA A 1 93 ? -10.008 -1.812 22.901 1.00 81.81 93 ALA A O 1
ATOM 739 N N . ALA A 1 94 ? -9.221 -2.945 24.672 1.00 81.50 94 ALA A N 1
ATOM 740 C CA . ALA A 1 94 ? -9.860 -2.098 25.682 1.00 81.50 94 ALA A CA 1
ATOM 741 C C . ALA A 1 94 ? -9.455 -0.614 25.577 1.00 81.50 94 ALA A C 1
ATOM 743 O O . ALA A 1 94 ? -10.249 0.264 25.896 1.00 81.50 94 ALA A O 1
ATOM 744 N N . SER A 1 95 ? -8.238 -0.328 25.101 1.00 81.88 95 SER A N 1
ATOM 745 C CA . SER A 1 95 ? -7.744 1.045 24.915 1.00 81.88 95 SER A CA 1
ATOM 746 C C . SER A 1 95 ? -8.172 1.687 23.591 1.00 81.88 95 SER A C 1
ATOM 748 O O . SER A 1 95 ? -8.082 2.903 23.444 1.00 81.88 95 SER A O 1
ATOM 750 N N . ILE A 1 96 ? -8.610 0.878 22.623 1.00 83.00 96 ILE A N 1
ATOM 751 C CA . ILE A 1 96 ? -8.993 1.329 21.279 1.00 83.00 96 ILE A CA 1
ATOM 752 C C . ILE A 1 96 ? -10.516 1.495 21.173 1.00 83.00 96 ILE A C 1
ATOM 754 O O . ILE A 1 96 ? -10.986 2.415 20.507 1.00 83.00 96 ILE A O 1
ATOM 758 N N . GLY A 1 97 ? -11.287 0.624 21.831 1.00 84.25 97 GLY A N 1
ATOM 759 C CA . GLY A 1 97 ? -12.748 0.654 21.829 1.00 84.25 97 GLY A CA 1
ATOM 760 C C . GLY A 1 97 ? -13.359 -0.509 21.046 1.00 84.25 97 GLY A C 1
ATOM 761 O O . GLY A 1 97 ? -13.095 -1.674 21.335 1.00 84.25 97 GLY A O 1
ATOM 762 N N . SER A 1 98 ? -14.235 -0.205 20.084 1.00 87.69 98 SER A N 1
ATOM 763 C CA . SER A 1 98 ? -15.007 -1.217 19.351 1.00 87.69 98 SER A CA 1
ATOM 764 C C . SER A 1 98 ? -14.152 -2.083 18.415 1.00 87.69 98 SER A C 1
ATOM 766 O O . SER A 1 98 ? -13.168 -1.617 17.839 1.00 87.69 98 SER A O 1
ATOM 768 N N . LEU A 1 99 ? -14.609 -3.315 18.152 1.00 84.94 99 LEU A N 1
ATOM 769 C CA . LEU A 1 99 ? -13.989 -4.228 17.179 1.00 84.94 99 LEU A CA 1
ATOM 770 C C . LEU A 1 99 ? -13.861 -3.605 15.781 1.00 84.94 99 LEU A C 1
ATOM 772 O O . LEU A 1 99 ? -12.856 -3.801 15.105 1.00 84.94 99 LEU A O 1
ATOM 776 N N . SER A 1 100 ? -14.846 -2.809 15.355 1.00 84.00 100 SER A N 1
ATOM 777 C CA . SER A 1 100 ? -14.794 -2.081 14.082 1.00 84.00 100 SER A CA 1
ATOM 778 C C . SER A 1 100 ? -13.647 -1.068 14.031 1.00 84.00 100 SER A C 1
ATOM 780 O O . SER A 1 100 ? -12.990 -0.940 13.000 1.00 84.00 100 SER A O 1
ATOM 782 N N . THR A 1 101 ? -13.362 -0.391 15.146 1.00 85.06 101 THR A N 1
ATOM 783 C CA . THR A 1 101 ? -12.243 0.554 15.264 1.00 85.06 101 THR A CA 1
ATOM 784 C C . THR A 1 101 ? -10.908 -0.183 15.260 1.00 85.06 101 THR A C 1
ATOM 786 O O . THR A 1 101 ? -9.977 0.249 14.585 1.00 85.06 101 THR A O 1
ATOM 789 N N . VAL A 1 102 ? -10.824 -1.331 15.941 1.00 88.44 102 VAL A N 1
ATOM 790 C CA . VAL A 1 102 ? -9.628 -2.188 15.945 1.00 88.44 102 VAL A CA 1
ATOM 791 C C . VAL A 1 102 ? -9.340 -2.744 14.548 1.00 88.44 102 VAL A C 1
ATOM 793 O O . VAL A 1 102 ? -8.210 -2.648 14.073 1.00 88.44 102 VAL A O 1
ATOM 796 N N . LEU A 1 103 ? -10.353 -3.273 13.857 1.00 87.44 103 LEU A N 1
ATOM 797 C CA . LEU A 1 103 ? -10.223 -3.751 12.477 1.00 87.44 103 LEU A CA 1
ATOM 798 C C . LEU A 1 103 ? -9.786 -2.628 11.540 1.00 87.44 103 LEU A C 1
ATOM 800 O O . LEU A 1 103 ? -8.869 -2.817 10.742 1.00 87.44 103 LEU A O 1
ATOM 804 N N . ARG A 1 104 ? -10.396 -1.444 11.679 1.00 85.88 104 ARG A N 1
ATOM 805 C CA . ARG A 1 104 ? -10.000 -0.265 10.913 1.00 85.88 104 ARG A CA 1
ATOM 806 C C . ARG A 1 104 ? -8.545 0.096 11.182 1.00 85.88 104 ARG A C 1
ATOM 808 O O . ARG A 1 104 ? -7.821 0.288 10.225 1.00 85.88 104 ARG A O 1
ATOM 815 N N . LEU A 1 105 ? -8.087 0.107 12.432 1.00 88.38 105 LEU A N 1
ATOM 816 C CA . LEU A 1 105 ? -6.687 0.383 12.783 1.00 88.38 105 LEU A CA 1
ATOM 817 C C . LEU A 1 105 ? -5.705 -0.653 12.202 1.00 88.38 105 LEU A C 1
ATOM 819 O O . LEU A 1 105 ? -4.586 -0.320 11.811 1.00 88.38 105 LEU A O 1
ATOM 823 N N . CYS A 1 106 ? -6.115 -1.920 12.128 1.00 88.19 106 CYS A N 1
ATOM 824 C CA . CYS A 1 106 ? -5.285 -2.987 11.568 1.00 88.19 106 CYS A CA 1
ATOM 825 C C . CYS A 1 106 ? -5.198 -2.933 10.033 1.00 88.19 106 CYS A C 1
ATOM 827 O O . CYS A 1 106 ? -4.229 -3.448 9.473 1.00 88.19 106 CYS A O 1
ATOM 829 N N . ALA A 1 107 ? -6.195 -2.346 9.365 1.00 84.38 107 ALA A N 1
ATOM 830 C CA . ALA A 1 107 ? -6.260 -2.215 7.908 1.00 84.38 107 ALA A CA 1
ATOM 831 C C . ALA A 1 107 ? -5.797 -0.835 7.396 1.00 84.38 107 ALA A C 1
ATOM 833 O O . ALA A 1 107 ? -5.230 -0.740 6.312 1.00 84.38 107 ALA A O 1
ATOM 834 N N . ASP A 1 108 ? -6.026 0.226 8.169 1.00 83.88 108 ASP A N 1
ATOM 835 C CA . ASP A 1 108 ? -5.686 1.614 7.861 1.00 83.88 108 ASP A CA 1
ATOM 836 C C . ASP A 1 108 ? -4.442 2.030 8.653 1.00 83.88 108 ASP A C 1
ATOM 838 O O . ASP A 1 108 ? -4.491 2.254 9.865 1.00 83.88 108 ASP A O 1
ATOM 842 N N . THR A 1 109 ? -3.319 2.176 7.951 1.00 80.12 109 THR A N 1
ATOM 843 C CA . THR A 1 109 ? -2.037 2.589 8.537 1.00 80.12 109 THR A CA 1
ATOM 844 C C . THR A 1 109 ? -2.053 4.010 9.100 1.00 80.12 109 THR A C 1
ATOM 846 O O . THR A 1 109 ? -1.183 4.354 9.898 1.00 80.12 109 THR A O 1
ATOM 849 N N . ARG A 1 110 ? -3.031 4.845 8.719 1.00 80.31 110 ARG A N 1
ATOM 850 C CA . ARG A 1 110 ? -3.133 6.249 9.151 1.00 80.31 110 ARG A CA 1
ATOM 851 C C . ARG A 1 110 ? -4.152 6.472 10.258 1.00 80.31 110 ARG A C 1
ATOM 853 O O . ARG A 1 110 ? -4.128 7.537 10.877 1.00 80.31 110 ARG A O 1
ATOM 860 N N . ALA A 1 111 ? -5.007 5.480 10.508 1.00 81.81 111 ALA A N 1
ATOM 861 C CA . ALA A 1 111 ? -5.979 5.456 11.595 1.00 81.81 111 ALA A CA 1
ATOM 862 C C . ALA A 1 111 ? -6.832 6.739 11.683 1.00 81.81 111 ALA A C 1
ATOM 864 O O . ALA A 1 111 ? -7.012 7.313 12.762 1.00 81.81 111 ALA A O 1
ATOM 865 N N . VAL A 1 112 ? -7.327 7.222 10.540 1.00 83.50 112 VAL A N 1
ATOM 866 C CA . VAL A 1 112 ? -7.983 8.537 10.434 1.00 83.50 112 VAL A CA 1
ATOM 867 C C . VAL A 1 112 ? -9.249 8.597 11.292 1.00 83.50 112 VAL A C 1
ATOM 869 O O . VAL A 1 112 ? -10.117 7.726 11.205 1.00 83.50 112 VAL A O 1
ATOM 872 N N . GLY A 1 113 ? -9.384 9.655 12.093 1.00 77.88 113 GLY A N 1
ATOM 873 C CA . GLY A 1 113 ? -10.511 9.861 13.003 1.00 77.88 113 GLY A CA 1
ATOM 874 C C . GLY A 1 113 ? -10.417 9.066 14.308 1.00 77.88 113 GLY A C 1
ATOM 875 O O . GLY A 1 113 ? -11.418 8.941 15.008 1.00 77.88 113 GLY A O 1
ATOM 876 N N . THR A 1 114 ? -9.245 8.516 14.638 1.00 81.56 114 THR A N 1
ATOM 877 C CA . THR A 1 114 ? -8.993 7.825 15.912 1.00 81.56 114 THR A CA 1
ATOM 878 C C . THR A 1 114 ? -7.989 8.594 16.774 1.00 81.56 114 THR A C 1
ATOM 880 O O . THR A 1 114 ? -7.263 9.460 16.285 1.00 81.56 114 THR A O 1
ATOM 883 N N . THR A 1 115 ? -7.888 8.242 18.058 1.00 83.81 115 THR A N 1
ATOM 884 C CA . THR A 1 115 ? -6.858 8.776 18.973 1.00 83.81 115 THR A CA 1
ATOM 885 C C . THR A 1 115 ? -5.426 8.421 18.552 1.00 83.81 115 THR A C 1
ATOM 887 O O . THR A 1 115 ? -4.478 9.049 19.018 1.00 83.81 115 THR A O 1
ATOM 890 N N . TRP A 1 116 ? -5.271 7.451 17.646 1.00 80.75 116 TRP A N 1
ATOM 891 C CA . TRP A 1 116 ? -3.999 6.964 17.108 1.00 80.75 116 TRP A CA 1
ATOM 892 C C . TRP A 1 116 ? -3.697 7.501 15.706 1.00 80.75 116 TRP A C 1
ATOM 894 O O . TRP A 1 116 ? -2.780 7.012 15.046 1.00 80.75 116 TRP A O 1
ATOM 904 N N . GLN A 1 117 ? -4.459 8.495 15.240 1.00 85.38 117 GLN A N 1
ATOM 905 C CA . GLN A 1 117 ? -4.245 9.108 13.937 1.00 85.38 117 GLN A CA 1
ATOM 906 C C . GLN A 1 117 ? -2.812 9.646 13.804 1.00 85.38 117 GLN A C 1
ATOM 908 O O . GLN A 1 117 ? -2.290 10.324 14.697 1.00 85.38 117 GLN A O 1
ATOM 913 N N . VAL A 1 118 ? -2.182 9.378 12.658 1.00 80.25 118 VAL A N 1
ATOM 914 C CA . VAL A 1 118 ? -0.839 9.890 12.354 1.00 80.25 118 VAL A CA 1
ATOM 915 C C . VAL A 1 118 ? -0.845 11.425 12.387 1.00 80.25 118 VAL A C 1
ATOM 917 O O . VAL A 1 118 ? -1.735 12.085 11.848 1.00 80.25 118 VAL A O 1
ATOM 920 N N . LYS A 1 119 ? 0.149 12.015 13.059 1.00 79.06 119 LYS A N 1
ATOM 921 C CA . LYS A 1 119 ? 0.314 13.475 13.149 1.00 79.06 119 LYS A CA 1
ATOM 922 C C . LYS A 1 119 ? 0.844 14.018 11.824 1.00 79.06 119 LYS A C 1
ATOM 924 O O . LYS A 1 119 ? 1.827 13.480 11.336 1.00 79.06 119 LYS A O 1
ATOM 929 N N . GLY A 1 120 ? 0.289 15.129 11.337 1.00 73.69 120 GLY A N 1
ATOM 930 C CA . GLY A 1 120 ? 0.746 15.786 10.100 1.00 73.69 120 GLY A CA 1
ATOM 931 C C . GLY A 1 120 ? -0.213 15.648 8.917 1.00 73.69 120 GLY A C 1
ATOM 932 O O . GLY A 1 120 ? -0.005 16.274 7.882 1.00 73.69 120 GLY A O 1
ATOM 933 N N . ILE A 1 121 ? -1.312 14.905 9.080 1.00 72.56 121 ILE A N 1
ATOM 934 C CA . ILE A 1 121 ? -2.348 14.791 8.053 1.00 72.56 121 ILE A CA 1
ATOM 935 C C . ILE A 1 121 ? -3.043 16.144 7.886 1.00 72.56 121 ILE A C 1
ATOM 937 O O . ILE A 1 121 ? -3.698 16.631 8.809 1.00 72.56 121 ILE A O 1
ATOM 941 N N . SER A 1 122 ? -2.915 16.745 6.701 1.00 70.44 122 SER A N 1
ATOM 942 C CA . SER A 1 122 ? -3.639 17.970 6.372 1.00 70.44 122 SER A CA 1
ATOM 943 C C . SER A 1 122 ? -5.149 17.728 6.477 1.00 70.44 122 SER A C 1
ATOM 945 O O . SER A 1 122 ? -5.642 16.744 5.913 1.00 70.44 122 SER A O 1
ATOM 947 N N . PRO A 1 123 ? -5.898 18.602 7.173 1.00 68.25 123 PRO A N 1
ATOM 948 C CA . PRO A 1 123 ? -7.342 18.462 7.266 1.00 68.25 123 PRO A CA 1
ATOM 949 C C . PRO A 1 123 ? -7.955 18.534 5.865 1.00 68.25 123 PRO A C 1
ATOM 951 O O . PRO A 1 123 ? -7.630 19.420 5.071 1.00 68.25 123 PRO A O 1
ATOM 954 N N . VAL A 1 124 ? -8.833 17.581 5.550 1.00 70.12 124 VAL A N 1
ATOM 955 C CA . VAL A 1 124 ? -9.583 17.604 4.292 1.00 70.12 124 VAL A CA 1
ATOM 956 C C . VAL A 1 124 ? -10.645 18.691 4.427 1.00 70.12 124 VAL A C 1
ATOM 958 O O . VAL A 1 124 ? -11.469 18.590 5.338 1.00 70.12 124 VAL A O 1
ATOM 961 N N . PRO A 1 125 ? -10.652 19.723 3.565 1.00 76.75 125 PRO A N 1
ATOM 962 C CA . PRO A 1 125 ? -11.716 20.716 3.598 1.00 76.75 125 PRO A CA 1
ATOM 963 C C . PRO A 1 125 ? -13.060 20.024 3.366 1.00 76.75 125 PRO A C 1
ATOM 965 O O . PRO A 1 125 ? -13.134 19.042 2.621 1.00 76.75 125 PRO A O 1
ATOM 968 N N . GLU A 1 126 ? -14.126 20.529 3.983 1.00 80.00 126 GLU A N 1
ATOM 969 C CA . GLU A 1 126 ? -15.460 19.992 3.740 1.00 80.00 126 GLU A CA 1
ATOM 970 C C . GLU A 1 126 ? -15.804 20.108 2.254 1.00 80.00 126 GLU A C 1
ATOM 972 O O . GLU A 1 126 ? -15.866 21.194 1.678 1.00 80.00 126 GLU A O 1
ATOM 977 N N . GLN A 1 127 ? -15.983 18.958 1.608 1.00 85.12 127 GLN A N 1
ATOM 978 C CA . GLN A 1 127 ? -16.281 18.871 0.186 1.00 85.12 127 GLN A CA 1
ATOM 979 C C . GLN A 1 127 ? -17.637 18.216 -0.018 1.00 85.12 127 GLN A C 1
ATOM 981 O O . GLN A 1 127 ? -17.983 17.225 0.628 1.00 85.12 127 GLN A O 1
ATOM 986 N N . ARG A 1 128 ? -18.400 18.741 -0.983 1.00 91.56 128 ARG A N 1
ATOM 987 C CA . ARG A 1 128 ? -19.631 18.091 -1.436 1.00 91.56 128 ARG A CA 1
ATOM 988 C C . ARG A 1 128 ? -19.288 16.718 -2.015 1.00 91.56 128 ARG A C 1
ATOM 990 O O . ARG A 1 128 ? -18.356 16.590 -2.810 1.00 91.56 128 ARG A O 1
ATOM 997 N N . ARG A 1 129 ? -20.088 15.707 -1.667 1.00 91.62 129 ARG A N 1
ATOM 998 C CA . ARG A 1 129 ? -19.870 14.297 -2.035 1.00 91.62 129 ARG A CA 1
ATOM 999 C C . ARG A 1 129 ? -19.591 14.091 -3.529 1.00 91.62 129 ARG A C 1
ATOM 1001 O O . ARG A 1 129 ? -18.621 13.432 -3.873 1.00 91.62 129 ARG A O 1
ATOM 1008 N N . HIS A 1 130 ? -20.382 14.696 -4.416 1.00 93.56 130 HIS A N 1
ATOM 1009 C CA . HIS A 1 130 ? -20.197 14.550 -5.867 1.00 93.56 130 HIS A CA 1
ATOM 1010 C C . HIS A 1 130 ? -18.891 15.184 -6.382 1.00 93.56 130 HIS A C 1
ATOM 1012 O O . HIS A 1 130 ? -18.257 14.620 -7.268 1.00 93.56 130 HIS A O 1
ATOM 1018 N N . ILE A 1 131 ? -18.453 16.311 -5.803 1.00 94.50 131 ILE A N 1
ATOM 1019 C CA . ILE A 1 131 ? -17.183 16.968 -6.163 1.00 94.50 131 ILE A CA 1
ATOM 1020 C C . ILE A 1 131 ? -16.012 16.071 -5.770 1.00 94.50 131 ILE A C 1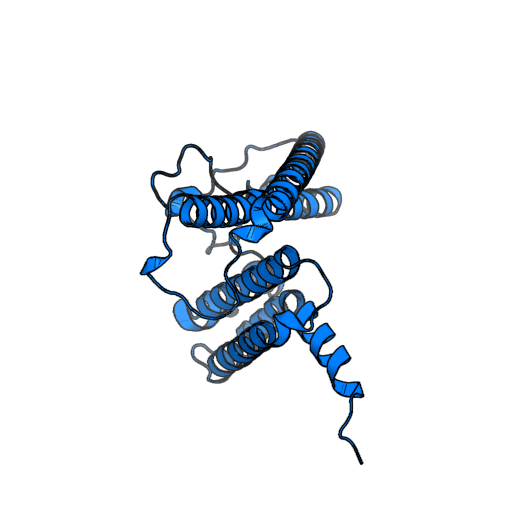
ATOM 1022 O O . ILE A 1 131 ? -15.093 15.871 -6.563 1.00 94.50 131 ILE A O 1
ATOM 1026 N N . PHE A 1 132 ? -16.069 15.498 -4.564 1.00 93.56 132 PHE A N 1
ATOM 1027 C CA . PHE A 1 132 ? -15.074 14.536 -4.105 1.00 93.56 132 PHE A CA 1
ATOM 1028 C C . PHE A 1 132 ? -15.002 13.332 -5.050 1.00 93.56 132 PHE A C 1
ATOM 1030 O O . PHE A 1 132 ? -13.923 13.022 -5.545 1.00 93.56 132 PHE A O 1
ATOM 1037 N N . LEU A 1 133 ? -16.140 12.700 -5.362 1.00 95.44 133 LEU A N 1
ATOM 1038 C CA . LEU A 1 133 ? -16.182 11.529 -6.244 1.00 95.44 133 LEU A CA 1
ATOM 1039 C C . LEU A 1 133 ? -15.612 11.838 -7.634 1.00 95.44 133 LEU A C 1
ATOM 1041 O O . LEU A 1 133 ? -14.770 11.084 -8.122 1.00 95.44 133 LEU A O 1
ATOM 1045 N N . LEU A 1 134 ? -15.999 12.964 -8.244 1.00 96.06 134 LEU A N 1
ATOM 1046 C CA . LEU A 1 134 ? -15.478 13.382 -9.547 1.00 96.06 134 LEU A CA 1
ATOM 1047 C C . LEU A 1 134 ? -13.961 13.595 -9.500 1.00 96.06 134 LEU A C 1
ATOM 1049 O O . LEU A 1 134 ? -13.231 13.058 -10.331 1.00 96.06 134 LEU A O 1
ATOM 1053 N N . ARG A 1 135 ? -13.473 14.334 -8.496 1.00 94.12 135 ARG A N 1
ATOM 1054 C CA . ARG A 1 135 ? -12.044 14.622 -8.328 1.00 94.12 135 ARG A CA 1
ATOM 1055 C C . ARG A 1 135 ? -11.229 13.355 -8.086 1.00 94.12 135 ARG A C 1
ATOM 1057 O O . ARG A 1 135 ? -10.165 13.208 -8.681 1.00 94.12 135 ARG A O 1
ATOM 1064 N N . GLN A 1 136 ? -11.697 12.458 -7.218 1.00 94.38 136 GLN A N 1
ATOM 1065 C CA . GLN A 1 136 ? -10.997 11.207 -6.924 1.00 94.38 136 GLN A CA 1
ATOM 1066 C C . GLN A 1 136 ? -10.966 10.286 -8.138 1.00 94.38 136 GLN A C 1
ATOM 1068 O O . GLN A 1 136 ? -9.915 9.730 -8.436 1.00 94.38 136 GLN A O 1
ATOM 1073 N N . THR A 1 137 ? -12.073 10.191 -8.878 1.00 95.12 137 THR A N 1
ATOM 1074 C CA . THR A 1 137 ? -12.146 9.385 -10.103 1.00 95.12 137 THR A CA 1
ATOM 1075 C C . THR A 1 137 ? -11.214 9.942 -11.177 1.00 95.12 137 THR A C 1
ATOM 1077 O O . THR A 1 137 ? -10.432 9.194 -11.756 1.00 95.12 137 THR A O 1
ATOM 1080 N N . ALA A 1 138 ? -11.217 11.261 -11.400 1.00 96.25 138 ALA A N 1
ATOM 1081 C CA . ALA A 1 138 ? -10.311 11.909 -12.349 1.00 96.25 138 ALA A CA 1
ATOM 1082 C C . ALA A 1 138 ? -8.834 11.707 -11.973 1.00 96.25 138 ALA A C 1
ATOM 1084 O O . ALA A 1 138 ? -8.025 11.323 -12.816 1.00 96.25 138 ALA A O 1
ATOM 1085 N N . ALA A 1 139 ? -8.485 11.905 -10.698 1.00 93.62 139 ALA A N 1
ATOM 1086 C CA . ALA A 1 139 ? -7.123 11.698 -10.215 1.00 93.62 139 ALA A CA 1
ATOM 1087 C C . ALA A 1 139 ? -6.691 10.225 -10.299 1.00 93.62 139 ALA A C 1
ATOM 1089 O O . ALA A 1 139 ? -5.563 9.949 -10.694 1.00 93.62 139 ALA A O 1
ATOM 1090 N N . MET A 1 140 ? -7.587 9.285 -9.985 1.00 94.38 140 MET A N 1
ATOM 1091 C CA . MET A 1 140 ? -7.354 7.847 -10.135 1.00 94.38 140 MET A CA 1
ATOM 1092 C C . MET A 1 140 ? -7.078 7.481 -11.598 1.00 94.38 140 MET A C 1
ATOM 1094 O O . MET A 1 140 ? -6.089 6.809 -11.875 1.00 94.38 140 MET A O 1
ATOM 1098 N N . MET A 1 141 ? -7.905 7.954 -12.538 1.00 94.56 141 MET A N 1
ATOM 1099 C CA . MET A 1 141 ? -7.697 7.719 -13.973 1.00 94.56 141 MET A CA 1
ATOM 1100 C C . MET A 1 141 ? -6.349 8.274 -14.438 1.00 94.56 141 MET A C 1
ATOM 1102 O O . MET A 1 141 ? -5.606 7.583 -15.131 1.00 94.56 141 MET A O 1
ATOM 1106 N N . TRP A 1 142 ? -5.995 9.486 -14.006 1.00 94.56 142 TRP A N 1
ATOM 1107 C CA . TRP A 1 142 ? -4.701 10.089 -14.320 1.00 94.56 142 TRP A CA 1
ATOM 1108 C C . TRP A 1 142 ? -3.521 9.264 -13.787 1.00 94.56 142 TRP A C 1
ATOM 1110 O O . TRP A 1 142 ? -2.582 8.976 -14.523 1.00 94.56 142 TRP A O 1
ATOM 1120 N N . GLN A 1 143 ? -3.578 8.841 -12.522 1.00 92.31 143 GLN A N 1
ATOM 1121 C CA . GLN A 1 143 ? -2.526 8.040 -11.886 1.00 92.31 143 GLN A CA 1
ATOM 1122 C C . GLN A 1 143 ? -2.383 6.658 -12.522 1.00 92.31 143 GLN A C 1
ATOM 1124 O O . GLN A 1 143 ? -1.265 6.172 -12.685 1.00 92.31 143 GLN A O 1
ATOM 1129 N N . TYR A 1 144 ? -3.502 6.051 -12.920 1.00 90.06 144 TYR A N 1
ATOM 1130 C CA . TYR A 1 144 ? -3.515 4.796 -13.659 1.00 90.06 144 TYR A CA 1
ATOM 1131 C C . TYR A 1 144 ? -2.878 4.944 -15.047 1.00 90.06 144 TYR A C 1
ATOM 1133 O O . TYR A 1 144 ? -2.056 4.119 -15.439 1.00 90.06 144 TYR A O 1
ATOM 1141 N N . LEU A 1 145 ? -3.211 5.999 -15.794 1.00 92.94 145 LEU A N 1
ATOM 1142 C CA . LEU A 1 145 ? -2.600 6.251 -17.102 1.00 92.94 145 LEU A CA 1
ATOM 1143 C C . LEU A 1 145 ? -1.098 6.514 -16.974 1.00 92.94 145 LEU A C 1
ATOM 1145 O O . LEU A 1 145 ? -0.309 5.903 -17.692 1.00 92.94 145 LEU A O 1
ATOM 1149 N N . LEU A 1 146 ? -0.700 7.366 -16.025 1.00 91.00 146 LEU A N 1
ATOM 1150 C CA . LEU A 1 146 ? 0.702 7.682 -15.770 1.00 91.00 146 LEU A CA 1
ATOM 1151 C C . LEU A 1 146 ? 1.504 6.420 -15.435 1.00 91.00 146 LEU A C 1
ATOM 1153 O O . LEU A 1 146 ? 2.540 6.182 -16.050 1.00 91.00 146 LEU A O 1
ATOM 1157 N N . SER A 1 147 ? 1.008 5.580 -14.523 1.00 89.19 147 SER A N 1
ATOM 1158 C CA . SER A 1 147 ? 1.704 4.351 -14.130 1.00 89.19 147 SER A CA 1
ATOM 1159 C C . SER A 1 147 ? 1.856 3.371 -15.297 1.00 89.19 147 SER A C 1
ATOM 1161 O O . SER A 1 147 ? 2.937 2.809 -15.474 1.00 89.19 147 SER A O 1
ATOM 1163 N N . ASN A 1 148 ? 0.830 3.221 -16.141 1.00 89.19 148 ASN A N 1
ATOM 1164 C CA . ASN A 1 148 ? 0.886 2.367 -17.330 1.00 89.19 148 ASN A CA 1
ATOM 1165 C C . ASN A 1 148 ? 1.882 2.885 -18.372 1.00 89.19 148 ASN A C 1
ATOM 1167 O O . ASN A 1 148 ? 2.692 2.108 -18.878 1.00 89.19 148 ASN A O 1
ATOM 1171 N N . ILE A 1 149 ? 1.857 4.188 -18.665 1.00 91.00 149 ILE A N 1
ATOM 1172 C CA . ILE A 1 149 ? 2.780 4.818 -19.616 1.00 91.00 149 ILE A CA 1
ATOM 1173 C C . ILE A 1 149 ? 4.221 4.677 -19.120 1.00 91.00 149 ILE A C 1
ATOM 1175 O O . ILE A 1 149 ? 5.087 4.212 -19.859 1.00 91.00 149 ILE A O 1
ATOM 1179 N N . THR A 1 150 ? 4.484 5.023 -17.857 1.00 88.00 150 THR A N 1
ATOM 1180 C CA . THR A 1 150 ? 5.821 4.899 -17.265 1.00 88.00 150 THR A CA 1
ATOM 1181 C C . THR A 1 150 ? 6.301 3.450 -17.331 1.00 88.00 150 THR A C 1
ATOM 1183 O O . THR A 1 150 ? 7.390 3.188 -17.844 1.00 88.00 150 THR A O 1
ATOM 1186 N N . LEU A 1 151 ? 5.474 2.490 -16.906 1.00 85.25 151 LEU A N 1
ATOM 1187 C CA . LEU A 1 151 ? 5.823 1.071 -16.937 1.00 85.25 151 LEU A CA 1
ATOM 1188 C C . LEU A 1 151 ? 6.085 0.557 -18.361 1.00 85.25 151 LEU A C 1
ATOM 1190 O O . LEU A 1 151 ? 6.999 -0.247 -18.545 1.00 85.25 151 LEU A O 1
ATOM 1194 N N . HIS A 1 152 ? 5.327 1.020 -19.359 1.00 88.25 152 HIS A N 1
ATOM 1195 C CA . HIS A 1 152 ? 5.552 0.688 -20.766 1.00 88.25 152 HIS A CA 1
ATOM 1196 C C . HIS A 1 152 ? 6.947 1.129 -21.229 1.00 88.25 152 HIS A C 1
ATOM 1198 O O . HIS A 1 152 ? 7.734 0.287 -21.665 1.00 88.25 152 HIS A O 1
ATOM 1204 N N . TYR A 1 153 ? 7.296 2.406 -21.038 1.00 87.31 153 TYR A N 1
ATOM 1205 C CA . TYR A 1 153 ? 8.608 2.935 -21.428 1.00 87.31 153 TYR A CA 1
ATOM 1206 C C . TYR A 1 153 ? 9.766 2.274 -20.677 1.00 87.31 153 TYR A C 1
ATOM 1208 O O . TYR A 1 153 ? 10.809 2.003 -21.263 1.00 87.31 153 TYR A O 1
ATOM 1216 N N . ILE A 1 154 ? 9.592 1.962 -19.392 1.00 81.44 154 ILE A N 1
ATOM 1217 C CA . ILE A 1 154 ? 10.623 1.268 -18.608 1.00 81.44 154 ILE A CA 1
ATOM 1218 C C . ILE A 1 154 ? 10.837 -0.155 -19.123 1.00 81.44 154 ILE A C 1
ATOM 1220 O O . ILE A 1 154 ? 11.978 -0.598 -19.244 1.00 81.44 154 ILE A O 1
ATOM 1224 N N . ARG A 1 155 ? 9.757 -0.888 -19.420 1.00 81.50 155 ARG A N 1
ATOM 1225 C CA . ARG A 1 155 ? 9.857 -2.243 -19.980 1.00 81.50 155 ARG A CA 1
ATOM 1226 C C . ARG A 1 155 ? 10.569 -2.222 -21.325 1.00 81.50 155 ARG A C 1
ATOM 1228 O O . ARG A 1 155 ? 11.437 -3.063 -21.540 1.00 81.50 155 ARG A O 1
ATOM 1235 N N . GLN A 1 156 ? 10.245 -1.248 -22.172 1.00 85.50 156 GLN A N 1
ATOM 1236 C CA . GLN A 1 156 ? 10.926 -1.039 -23.444 1.00 85.50 156 GLN A CA 1
ATOM 1237 C C . GLN A 1 156 ? 12.415 -0.738 -23.231 1.00 85.50 156 GLN A C 1
ATOM 1239 O O . GLN A 1 156 ? 13.254 -1.472 -23.735 1.00 85.50 156 GLN A O 1
ATOM 1244 N N . TYR A 1 157 ? 12.755 0.234 -22.380 1.00 81.75 157 TYR A N 1
ATOM 1245 C CA . TYR A 1 157 ? 14.146 0.577 -22.076 1.00 81.75 157 TYR A CA 1
ATOM 1246 C C . TYR A 1 157 ? 14.949 -0.619 -21.546 1.00 81.75 157 TYR A C 1
ATOM 1248 O O . TYR A 1 157 ? 16.080 -0.846 -21.965 1.00 81.75 157 TYR A O 1
ATOM 1256 N N . ILE A 1 158 ? 14.376 -1.413 -20.635 1.00 76.25 158 ILE A N 1
ATOM 1257 C CA . ILE A 1 158 ? 15.033 -2.622 -20.118 1.00 76.25 158 ILE A CA 1
ATOM 1258 C C . ILE A 1 158 ? 15.214 -3.661 -21.230 1.00 76.25 158 ILE A C 1
ATOM 1260 O O . ILE A 1 158 ? 16.258 -4.307 -21.267 1.00 76.25 158 ILE A O 1
ATOM 1264 N N . SER A 1 159 ? 14.221 -3.829 -22.108 1.00 79.88 159 SER A N 1
ATOM 1265 C CA . SER A 1 159 ? 14.289 -4.744 -23.253 1.00 79.88 159 SER A CA 1
ATOM 1266 C C . SER A 1 159 ? 15.407 -4.351 -24.219 1.00 79.88 159 SER A C 1
ATOM 1268 O O . SER A 1 159 ? 16.224 -5.190 -24.588 1.00 79.88 159 SER A O 1
ATOM 1270 N N . ASP A 1 160 ? 15.489 -3.068 -24.559 1.00 81.44 160 ASP A N 1
ATOM 1271 C CA . ASP A 1 160 ? 16.479 -2.536 -25.498 1.00 81.44 160 ASP A CA 1
ATOM 1272 C C . ASP A 1 160 ? 17.906 -2.596 -24.924 1.00 81.44 160 ASP A C 1
ATOM 1274 O O . ASP A 1 160 ? 18.882 -2.684 -25.665 1.00 81.44 160 ASP A O 1
ATOM 1278 N N . ASN A 1 161 ? 18.039 -2.615 -23.592 1.00 72.00 161 ASN A N 1
ATOM 1279 C CA . ASN A 1 161 ? 19.319 -2.656 -22.879 1.00 72.00 161 ASN A CA 1
ATOM 1280 C C . ASN A 1 161 ? 19.607 -4.020 -22.217 1.00 72.00 161 ASN A C 1
ATOM 1282 O O . ASN A 1 161 ? 20.392 -4.099 -21.268 1.00 72.00 161 ASN A O 1
ATOM 1286 N N . GLN A 1 162 ? 19.006 -5.111 -22.714 1.00 64.69 162 GLN A N 1
ATOM 1287 C CA . GLN A 1 162 ? 19.167 -6.459 -22.145 1.00 64.69 162 GLN A CA 1
ATOM 1288 C C . GLN A 1 162 ? 20.621 -6.954 -22.085 1.00 64.69 162 GLN A C 1
ATOM 1290 O O . GLN A 1 162 ? 20.960 -7.747 -21.206 1.00 64.69 162 GLN A O 1
ATOM 1295 N N . ALA A 1 163 ? 21.507 -6.459 -22.952 1.00 56.16 163 ALA A N 1
ATOM 1296 C CA . ALA A 1 163 ? 22.932 -6.803 -22.923 1.00 56.16 163 ALA A CA 1
ATOM 1297 C C . ALA A 1 163 ? 23.656 -6.339 -21.637 1.00 56.16 163 ALA A C 1
ATOM 1299 O O . ALA A 1 163 ? 24.705 -6.874 -21.296 1.00 56.16 163 ALA A O 1
ATOM 1300 N N . VAL A 1 164 ? 23.089 -5.373 -20.902 1.00 56.06 164 VAL A N 1
ATOM 1301 C CA . VAL A 1 164 ? 23.626 -4.840 -19.631 1.00 56.06 164 VAL A CA 1
ATOM 1302 C C . VAL A 1 164 ? 23.049 -5.591 -18.416 1.00 56.06 164 VAL A C 1
ATOM 1304 O O . VAL A 1 164 ? 23.409 -5.327 -17.267 1.00 56.06 164 VAL A O 1
ATOM 1307 N N . THR A 1 165 ? 22.135 -6.546 -18.630 1.00 53.84 165 THR A N 1
ATOM 1308 C CA . THR A 1 165 ? 21.519 -7.302 -17.534 1.00 53.84 165 THR A CA 1
ATOM 1309 C C . THR A 1 165 ? 22.457 -8.391 -17.027 1.00 53.84 165 THR A C 1
ATOM 1311 O O . THR A 1 165 ? 22.674 -9.394 -17.695 1.00 53.84 165 THR A O 1
ATOM 1314 N N . PHE A 1 166 ? 22.975 -8.185 -15.816 1.00 53.25 166 PHE A N 1
ATOM 1315 C CA . PHE A 1 166 ? 23.770 -9.145 -15.053 1.00 53.25 166 PHE A CA 1
ATOM 1316 C C . PHE A 1 166 ? 23.217 -10.575 -15.110 1.00 53.25 166 PHE A C 1
ATOM 1318 O O . PHE A 1 166 ? 22.046 -10.827 -14.789 1.00 53.25 166 PHE A O 1
ATOM 1325 N N . ASP A 1 167 ? 24.116 -11.514 -15.402 1.00 49.12 167 ASP A N 1
ATOM 1326 C CA . ASP A 1 167 ? 23.912 -12.925 -15.109 1.00 49.12 167 ASP A CA 1
ATOM 1327 C C . ASP A 1 167 ? 23.704 -13.101 -13.593 1.00 49.12 167 ASP A C 1
ATOM 1329 O O . ASP A 1 167 ? 24.359 -12.473 -12.752 1.00 49.12 167 ASP A O 1
ATOM 1333 N N . HIS A 1 168 ? 22.688 -13.875 -13.236 1.00 47.97 168 HIS A N 1
ATOM 1334 C CA . HIS A 1 168 ? 22.089 -13.882 -11.907 1.00 47.97 168 HIS A CA 1
ATOM 1335 C C . HIS A 1 168 ? 23.010 -14.536 -10.865 1.00 47.97 168 HIS A C 1
ATOM 1337 O O . HIS A 1 168 ? 22.892 -15.729 -10.601 1.00 47.97 168 HIS A O 1
ATOM 1343 N N . GLY A 1 169 ? 23.874 -13.757 -10.202 1.00 46.16 169 GLY A N 1
ATOM 1344 C CA . GLY A 1 169 ? 24.523 -14.216 -8.963 1.00 46.16 169 GLY A CA 1
ATOM 1345 C C . GLY A 1 169 ? 25.903 -13.666 -8.621 1.00 46.16 169 GLY A C 1
ATOM 1346 O O . GLY A 1 169 ? 26.433 -14.040 -7.577 1.00 46.16 169 GLY A O 1
ATOM 1347 N N . ARG A 1 170 ? 26.507 -12.793 -9.435 1.00 46.88 170 ARG A N 1
ATOM 1348 C CA . ARG A 1 170 ? 27.819 -12.207 -9.115 1.00 46.88 170 ARG A CA 1
ATOM 1349 C C . ARG A 1 170 ? 27.754 -10.685 -9.115 1.00 46.88 170 ARG A C 1
ATOM 1351 O O . ARG A 1 170 ? 27.823 -10.056 -10.163 1.00 46.88 170 ARG A O 1
ATOM 1358 N N . PHE A 1 171 ? 27.659 -10.093 -7.925 1.00 50.75 171 PHE A N 1
ATOM 1359 C CA . PHE A 1 171 ? 28.037 -8.694 -7.729 1.00 50.75 171 PHE A CA 1
ATOM 1360 C C . PHE A 1 171 ? 29.565 -8.608 -7.822 1.00 50.75 171 PHE A C 1
ATOM 1362 O O . PHE A 1 171 ? 30.257 -8.764 -6.822 1.00 50.75 171 PHE A O 1
ATOM 1369 N N . SER A 1 172 ? 30.100 -8.426 -9.030 1.00 53.19 172 SER A N 1
ATOM 1370 C CA . SER A 1 172 ? 31.486 -7.988 -9.196 1.00 53.19 172 SER A CA 1
ATOM 1371 C C . SER A 1 172 ? 31.489 -6.463 -9.223 1.00 53.19 172 SER A C 1
ATOM 1373 O O . SER A 1 172 ? 30.859 -5.843 -10.080 1.00 53.19 172 SER A O 1
ATOM 1375 N N . THR A 1 173 ? 32.176 -5.854 -8.259 1.00 59.09 173 THR A N 1
ATOM 1376 C CA . THR A 1 173 ? 32.391 -4.401 -8.171 1.00 59.09 173 THR A CA 1
ATOM 1377 C C . THR A 1 173 ? 33.100 -3.830 -9.398 1.00 59.09 173 THR A C 1
ATOM 1379 O O . THR A 1 173 ? 32.956 -2.645 -9.685 1.00 59.09 173 THR A O 1
ATOM 1382 N N . ASP A 1 174 ? 33.782 -4.678 -10.167 1.00 58.78 174 ASP A N 1
ATOM 1383 C CA . ASP A 1 174 ? 34.591 -4.293 -11.325 1.00 58.78 174 ASP A CA 1
ATOM 1384 C C . ASP A 1 174 ? 33.732 -3.985 -12.568 1.00 58.78 174 ASP A C 1
ATOM 1386 O O . ASP A 1 174 ? 34.226 -3.453 -13.559 1.00 58.78 174 ASP A O 1
ATOM 1390 N N . GLN A 1 175 ? 32.427 -4.288 -12.516 1.00 59.53 175 GLN A N 1
ATOM 1391 C CA . GLN A 1 175 ? 31.464 -4.083 -13.606 1.00 59.53 175 GLN A CA 1
ATOM 1392 C C . GLN A 1 175 ? 30.508 -2.897 -13.370 1.00 59.53 175 GLN A C 1
ATOM 1394 O O . GLN A 1 175 ? 29.576 -2.686 -14.150 1.00 59.53 175 GLN A O 1
ATOM 1399 N N . ILE A 1 176 ? 30.706 -2.103 -12.309 1.00 66.06 176 ILE A N 1
ATOM 1400 C CA . ILE A 1 176 ? 29.848 -0.948 -11.990 1.00 66.06 176 ILE A CA 1
ATOM 1401 C C . ILE A 1 176 ? 30.217 0.239 -12.897 1.00 66.06 176 ILE A C 1
ATOM 1403 O O . ILE A 1 176 ? 30.909 1.173 -12.504 1.00 66.06 176 ILE A O 1
ATOM 1407 N N . GLY A 1 177 ? 29.746 0.194 -14.143 1.00 72.88 177 GLY A N 1
ATOM 1408 C CA . GLY A 1 177 ? 29.800 1.314 -15.084 1.00 72.88 177 GLY A CA 1
ATOM 1409 C C . GLY A 1 177 ? 28.563 2.218 -15.015 1.00 72.88 177 GLY A C 1
ATOM 1410 O O . GLY A 1 177 ? 27.525 1.856 -14.454 1.00 72.88 177 GLY A O 1
ATOM 1411 N N . VAL A 1 178 ? 28.632 3.384 -15.666 1.00 75.06 178 VAL A N 1
ATOM 1412 C CA . VAL A 1 178 ? 27.520 4.356 -15.771 1.00 75.06 178 VAL A CA 1
ATOM 1413 C C . VAL A 1 178 ? 26.243 3.718 -16.349 1.00 75.06 178 VAL A C 1
ATOM 1415 O O . VAL A 1 178 ? 25.136 4.027 -15.909 1.00 75.06 178 VAL A O 1
ATOM 1418 N N . ALA A 1 179 ? 26.378 2.774 -17.285 1.00 73.19 179 ALA A N 1
ATOM 1419 C CA . ALA A 1 179 ? 25.253 2.040 -17.872 1.00 73.19 179 ALA A CA 1
ATOM 1420 C C . ALA A 1 179 ? 24.520 1.143 -16.852 1.00 73.19 179 ALA A C 1
ATOM 1422 O O . ALA A 1 179 ? 23.292 1.098 -16.818 1.00 73.19 179 ALA A O 1
ATOM 1423 N N . VAL A 1 180 ? 25.260 0.474 -15.965 1.00 75.38 180 VAL A N 1
ATOM 1424 C CA . VAL A 1 180 ? 24.687 -0.354 -14.892 1.00 75.38 180 VAL A CA 1
ATOM 1425 C C . VAL A 1 180 ? 24.006 0.534 -13.854 1.00 75.38 180 VAL A C 1
ATOM 1427 O O . VAL A 1 180 ? 22.856 0.290 -13.485 1.00 75.38 180 VAL A O 1
ATOM 1430 N N . LEU A 1 181 ? 24.681 1.603 -13.420 1.00 80.00 181 LEU A N 1
ATOM 1431 C CA . LEU A 1 181 ? 24.133 2.528 -12.429 1.00 80.00 181 LEU A CA 1
ATOM 1432 C C . LEU A 1 181 ? 22.855 3.211 -12.933 1.00 80.00 181 LEU A C 1
ATOM 1434 O O . LEU A 1 181 ? 21.876 3.291 -12.194 1.00 80.00 181 LEU A O 1
ATOM 1438 N N . SER A 1 182 ? 22.831 3.647 -14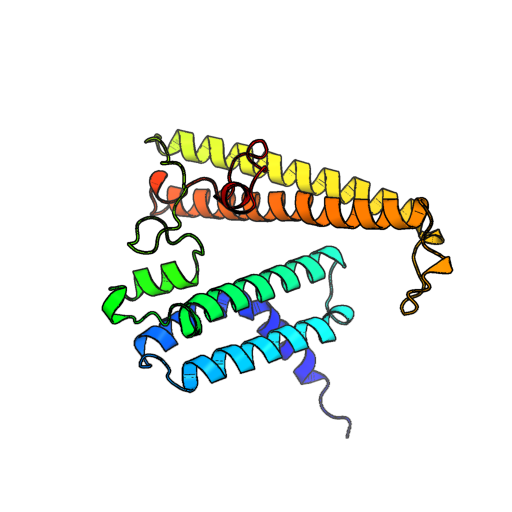.195 1.00 78.06 182 SER A N 1
ATOM 1439 C CA . SER A 1 182 ? 21.638 4.239 -14.813 1.00 78.06 182 SER A CA 1
ATOM 1440 C C . SER A 1 182 ? 20.492 3.234 -14.935 1.00 78.06 182 SER A C 1
ATOM 1442 O O . SER A 1 182 ? 19.363 3.572 -14.589 1.00 78.06 182 SER A O 1
ATOM 1444 N N . LEU A 1 183 ? 20.754 1.980 -15.321 1.00 78.38 183 LEU A N 1
ATOM 1445 C CA . LEU A 1 183 ? 19.726 0.936 -15.375 1.00 78.38 183 LEU A CA 1
ATOM 1446 C C . LEU A 1 183 ? 19.125 0.643 -13.989 1.00 78.38 183 LEU A C 1
ATOM 1448 O O . LEU A 1 183 ? 17.904 0.546 -13.850 1.00 78.38 183 LEU A O 1
ATOM 1452 N N . HIS A 1 184 ? 19.957 0.523 -12.951 1.00 78.19 184 HIS A N 1
ATOM 1453 C CA . HIS A 1 184 ? 19.481 0.322 -11.579 1.00 78.19 184 HIS A CA 1
ATOM 1454 C C . HIS A 1 184 ? 18.754 1.551 -11.028 1.00 78.19 184 HIS A C 1
ATOM 1456 O O . HIS A 1 184 ? 17.695 1.400 -10.420 1.00 78.19 184 HIS A O 1
ATOM 1462 N N . GLY A 1 185 ? 19.266 2.754 -11.291 1.00 80.94 185 GLY A N 1
ATOM 1463 C CA . GLY A 1 185 ? 18.604 4.009 -10.945 1.00 80.94 185 GLY A CA 1
ATOM 1464 C C . GLY A 1 185 ? 17.224 4.117 -11.590 1.00 80.94 185 GLY A C 1
ATOM 1465 O O . GLY A 1 185 ? 16.248 4.398 -10.901 1.00 80.94 185 GLY A O 1
ATOM 1466 N N . MET A 1 186 ? 17.112 3.778 -12.878 1.00 79.44 186 MET A N 1
ATOM 1467 C CA . MET A 1 186 ? 15.836 3.735 -13.595 1.00 79.44 186 MET A CA 1
ATOM 1468 C C . MET A 1 186 ? 14.883 2.687 -13.020 1.00 79.44 186 MET A C 1
ATOM 1470 O O . MET A 1 186 ? 13.701 2.974 -12.874 1.00 79.44 186 MET A O 1
ATOM 1474 N N . ARG A 1 187 ? 15.367 1.499 -12.633 1.00 78.06 187 ARG A N 1
ATOM 1475 C CA . ARG A 1 187 ? 14.545 0.468 -11.964 1.00 78.06 187 ARG A CA 1
ATOM 1476 C C . ARG A 1 187 ? 14.038 0.912 -10.593 1.00 78.06 187 ARG A C 1
ATOM 1478 O O . ARG A 1 187 ? 12.899 0.613 -10.245 1.00 78.06 187 ARG A O 1
ATOM 1485 N N . LEU A 1 188 ? 14.862 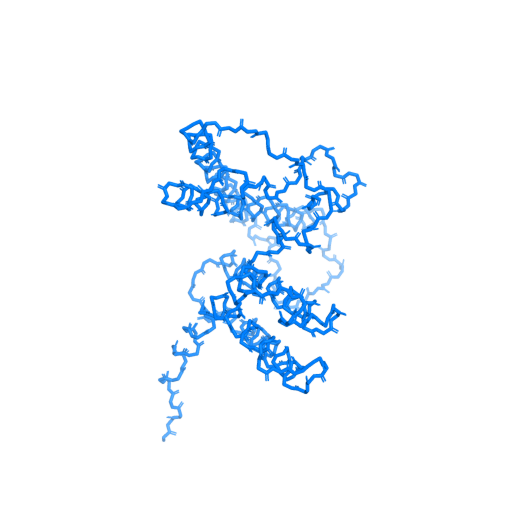1.612 -9.820 1.00 80.81 188 LEU A N 1
ATOM 1486 C CA . LEU A 1 188 ? 14.458 2.156 -8.525 1.00 80.81 188 LEU A CA 1
ATOM 1487 C C . LEU A 1 188 ? 13.444 3.283 -8.702 1.00 80.81 188 LEU A C 1
ATOM 1489 O O . LEU A 1 188 ? 12.387 3.252 -8.078 1.00 80.81 188 LEU A O 1
ATOM 1493 N N . LEU A 1 189 ? 13.721 4.236 -9.594 1.00 80.12 189 LEU A N 1
ATOM 1494 C CA . LEU A 1 189 ? 12.803 5.328 -9.908 1.00 80.12 189 LEU A CA 1
ATOM 1495 C C . LEU A 1 189 ? 11.460 4.788 -10.409 1.00 80.12 189 LEU A C 1
ATOM 1497 O O . LEU A 1 189 ? 10.411 5.218 -9.939 1.00 80.12 189 LEU A O 1
ATOM 1501 N N . ALA A 1 190 ? 11.503 3.801 -11.304 1.00 78.19 190 ALA A N 1
ATOM 1502 C CA . ALA A 1 190 ? 10.344 3.065 -11.784 1.00 78.19 190 ALA A CA 1
ATOM 1503 C C . ALA A 1 190 ? 9.522 2.489 -10.636 1.00 78.19 190 ALA A C 1
ATOM 1505 O O . ALA A 1 190 ? 8.327 2.745 -10.554 1.00 78.19 190 ALA A O 1
ATOM 1506 N N . PHE A 1 191 ? 10.167 1.735 -9.746 1.00 78.56 191 PHE A N 1
ATOM 1507 C CA . PHE A 1 191 ? 9.502 1.140 -8.598 1.00 78.56 191 PHE A CA 1
ATOM 1508 C C . PHE A 1 191 ? 8.829 2.211 -7.737 1.00 78.56 191 PHE A C 1
ATOM 1510 O O . PHE A 1 191 ? 7.641 2.106 -7.461 1.00 78.56 191 PHE A O 1
ATOM 1517 N N . PHE A 1 192 ? 9.537 3.285 -7.382 1.00 81.06 192 PHE A N 1
ATOM 1518 C CA . PHE A 1 192 ? 8.967 4.334 -6.539 1.00 81.06 192 PHE A CA 1
ATOM 1519 C C . PHE A 1 192 ? 7.826 5.099 -7.212 1.00 81.06 192 PHE A C 1
ATOM 1521 O O . PHE A 1 192 ? 6.806 5.333 -6.570 1.00 81.06 192 PHE A O 1
ATOM 1528 N N . VAL A 1 193 ? 7.964 5.488 -8.481 1.00 84.69 193 VAL A N 1
ATOM 1529 C CA . VAL A 1 193 ? 6.936 6.267 -9.190 1.00 84.69 193 VAL A CA 1
ATOM 1530 C C . VAL A 1 193 ? 5.716 5.405 -9.492 1.00 84.69 193 VAL A C 1
ATOM 1532 O O . VAL A 1 193 ? 4.599 5.788 -9.145 1.00 84.69 193 VAL A O 1
ATOM 1535 N N . VAL A 1 194 ? 5.919 4.234 -10.103 1.00 86.56 194 VAL A N 1
ATOM 1536 C CA . VAL A 1 194 ? 4.822 3.344 -10.500 1.00 86.56 194 VAL A CA 1
ATOM 1537 C C . VAL A 1 194 ? 4.090 2.841 -9.262 1.00 86.56 194 VAL A C 1
ATOM 1539 O O . VAL A 1 194 ? 2.863 2.919 -9.232 1.00 86.56 194 VAL A O 1
ATOM 1542 N N . GLU A 1 195 ? 4.804 2.419 -8.214 1.00 84.50 195 GLU A N 1
ATOM 1543 C CA . GLU A 1 195 ? 4.156 1.887 -7.015 1.00 84.50 195 GLU A CA 1
ATOM 1544 C C . GLU A 1 195 ? 3.457 2.985 -6.221 1.00 84.50 195 GLU A C 1
ATOM 1546 O O . GLU A 1 195 ? 2.326 2.788 -5.789 1.00 84.50 195 GLU A O 1
ATOM 1551 N N . ARG A 1 196 ? 4.049 4.183 -6.112 1.00 85.12 196 ARG A N 1
ATOM 1552 C CA . ARG A 1 196 ? 3.357 5.330 -5.510 1.00 85.12 196 ARG A CA 1
ATOM 1553 C C . ARG A 1 196 ? 2.059 5.638 -6.254 1.00 85.12 196 ARG A C 1
ATOM 1555 O O . ARG A 1 196 ? 1.021 5.778 -5.613 1.00 85.12 196 ARG A O 1
ATOM 1562 N N . CYS A 1 197 ? 2.094 5.739 -7.584 1.00 89.50 197 CYS A N 1
ATOM 1563 C CA . CYS A 1 197 ? 0.893 6.007 -8.378 1.00 89.50 197 CYS A CA 1
ATOM 1564 C C . CYS A 1 197 ? -0.139 4.886 -8.256 1.00 89.50 197 CYS A C 1
ATOM 1566 O O . CYS A 1 197 ? -1.331 5.175 -8.192 1.00 89.50 197 CYS A O 1
ATOM 1568 N N . ARG A 1 198 ? 0.303 3.625 -8.198 1.00 86.81 198 ARG A N 1
ATOM 1569 C CA . ARG A 1 198 ? -0.580 2.467 -8.050 1.00 86.81 198 ARG A CA 1
ATOM 1570 C C . ARG A 1 198 ? -1.269 2.456 -6.690 1.00 86.81 198 ARG A C 1
ATOM 1572 O O . ARG A 1 198 ? -2.491 2.385 -6.650 1.00 86.81 198 ARG A O 1
ATOM 1579 N N . ILE A 1 199 ? -0.513 2.621 -5.603 1.00 86.38 199 ILE A N 1
ATOM 1580 C CA . ILE A 1 199 ? -1.067 2.676 -4.246 1.00 86.38 199 ILE A CA 1
ATOM 1581 C C . ILE A 1 199 ? -2.024 3.870 -4.112 1.00 86.38 199 ILE A C 1
ATOM 1583 O O . ILE A 1 199 ? -3.107 3.722 -3.547 1.00 86.38 199 ILE A O 1
ATOM 1587 N N . GLU A 1 200 ? -1.682 5.048 -4.653 1.00 89.12 200 GLU A N 1
ATOM 1588 C CA . GLU A 1 200 ? -2.628 6.171 -4.652 1.00 89.12 200 GLU A CA 1
ATOM 1589 C C . GLU A 1 200 ? -3.885 5.860 -5.467 1.00 89.12 200 GLU A C 1
ATOM 1591 O O . GLU A 1 200 ? -4.981 6.126 -4.985 1.00 89.12 200 GLU A O 1
ATOM 1596 N N . ALA A 1 201 ? -3.765 5.273 -6.660 1.00 90.31 201 ALA A N 1
ATOM 1597 C CA . ALA A 1 201 ? -4.921 4.934 -7.483 1.00 90.31 201 ALA A CA 1
ATOM 1598 C C . ALA A 1 201 ? -5.843 3.922 -6.783 1.00 90.31 201 ALA A C 1
ATOM 1600 O O . ALA A 1 201 ? -7.054 4.128 -6.757 1.00 90.31 201 ALA A O 1
ATOM 1601 N N . GLU A 1 202 ? -5.287 2.879 -6.160 1.00 89.56 202 GLU A N 1
ATOM 1602 C CA . GLU A 1 202 ? -6.036 1.893 -5.370 1.00 89.56 202 GLU A CA 1
ATOM 1603 C C . GLU A 1 202 ? -6.718 2.539 -4.158 1.00 89.56 202 GLU A C 1
ATOM 1605 O O . GLU A 1 202 ? -7.912 2.331 -3.928 1.00 89.56 202 GLU A O 1
ATOM 1610 N N . TYR A 1 203 ? -6.000 3.395 -3.423 1.00 89.88 203 TYR A N 1
ATOM 1611 C CA . TYR A 1 203 ? -6.565 4.155 -2.308 1.00 89.88 203 TYR A CA 1
ATOM 1612 C C . TYR A 1 203 ? -7.731 5.042 -2.760 1.00 89.88 203 TYR A C 1
ATOM 1614 O O . TYR A 1 203 ? -8.785 5.074 -2.120 1.00 89.88 203 TYR A O 1
ATOM 1622 N N . ARG A 1 204 ? -7.579 5.740 -3.891 1.00 92.31 204 ARG A N 1
ATOM 1623 C CA . ARG A 1 204 ? -8.640 6.578 -4.460 1.00 92.31 204 ARG A CA 1
ATOM 1624 C C . ARG A 1 204 ? -9.821 5.743 -4.936 1.00 92.31 204 ARG A C 1
ATOM 1626 O O . ARG A 1 204 ? -10.953 6.135 -4.665 1.00 92.31 204 ARG A O 1
ATOM 1633 N N . ALA A 1 205 ? -9.585 4.598 -5.574 1.00 93.06 205 ALA A N 1
ATOM 1634 C CA . ALA A 1 205 ? -10.637 3.677 -5.997 1.00 93.06 205 ALA A CA 1
ATOM 1635 C C . ALA A 1 205 ? -11.476 3.205 -4.800 1.00 93.06 205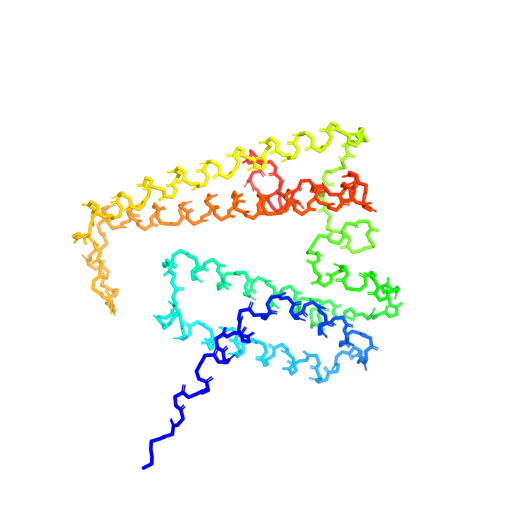 ALA A C 1
ATOM 1637 O O . ALA A 1 205 ? -12.703 3.326 -4.813 1.00 93.06 205 ALA A O 1
ATOM 1638 N N . LEU A 1 206 ? -10.815 2.763 -3.725 1.00 91.00 206 LEU A N 1
ATOM 1639 C CA . LEU A 1 206 ? -11.477 2.401 -2.471 1.00 91.00 206 LEU A CA 1
ATOM 1640 C C . LEU A 1 206 ? -12.242 3.588 -1.880 1.00 91.00 206 LEU A C 1
ATOM 1642 O O . LEU A 1 206 ? -13.395 3.429 -1.484 1.00 91.00 206 LEU A O 1
ATOM 1646 N N . SER A 1 207 ? -11.656 4.789 -1.895 1.00 91.75 207 SER A N 1
ATOM 1647 C CA . SER A 1 207 ? -12.325 5.998 -1.404 1.00 91.75 207 SER A CA 1
ATOM 1648 C C . SER A 1 207 ? -13.599 6.320 -2.185 1.00 91.75 207 SER A C 1
ATOM 1650 O O . SER A 1 207 ? -14.609 6.678 -1.584 1.00 91.75 207 SER A O 1
ATOM 1652 N N . VAL A 1 208 ? -13.590 6.141 -3.510 1.00 94.75 208 VAL A N 1
ATOM 1653 C CA . VAL A 1 208 ? -14.757 6.353 -4.372 1.00 94.75 208 VAL A CA 1
ATOM 1654 C C . VAL A 1 208 ? -15.850 5.361 -4.006 1.00 94.75 208 VAL A C 1
ATOM 1656 O O . VAL A 1 208 ? -16.974 5.783 -3.746 1.00 94.75 208 VAL A O 1
ATOM 1659 N N . VAL A 1 209 ? -15.524 4.068 -3.908 1.00 94.56 209 VAL A N 1
ATOM 1660 C CA . VAL A 1 209 ? -16.493 3.021 -3.545 1.00 94.56 209 VAL A CA 1
ATOM 1661 C C . VAL A 1 209 ? -17.067 3.270 -2.150 1.00 94.56 209 VAL A C 1
ATOM 1663 O O . VAL A 1 209 ? -18.284 3.326 -1.975 1.00 94.56 209 VAL A O 1
ATOM 1666 N N . CYS A 1 210 ? -16.214 3.485 -1.150 1.00 91.50 210 CYS A N 1
ATOM 1667 C CA . CYS A 1 210 ? -16.653 3.695 0.224 1.00 91.50 210 CYS A CA 1
ATOM 1668 C C . CYS A 1 210 ? -17.480 4.974 0.371 1.00 91.50 210 CYS A C 1
ATOM 1670 O O . CYS A 1 210 ? -18.541 4.936 0.993 1.00 91.50 210 CYS A O 1
ATOM 1672 N N . VAL A 1 211 ? -17.052 6.100 -0.209 1.00 93.31 211 VAL A N 1
ATOM 1673 C CA . VAL A 1 211 ? -17.805 7.363 -0.140 1.00 93.31 211 VAL A CA 1
ATOM 1674 C C . VAL A 1 211 ? -19.084 7.302 -0.970 1.00 93.31 211 VAL A C 1
ATOM 1676 O O . VAL A 1 211 ? -20.066 7.933 -0.592 1.00 93.31 211 VAL A O 1
ATOM 1679 N N . ALA A 1 212 ? -19.144 6.528 -2.056 1.00 93.19 212 ALA A N 1
ATOM 1680 C CA . ALA A 1 212 ? -20.371 6.318 -2.830 1.00 93.19 212 ALA A CA 1
ATOM 1681 C C . ALA A 1 212 ? -21.411 5.453 -2.099 1.00 93.19 212 ALA A C 1
ATOM 1683 O O . ALA A 1 212 ? -22.605 5.607 -2.355 1.00 93.19 212 ALA A O 1
ATOM 1684 N N . LEU A 1 213 ? -20.994 4.617 -1.145 1.00 93.81 213 LEU A N 1
ATOM 1685 C CA . LEU A 1 213 ? -21.897 3.707 -0.437 1.00 93.81 213 LEU A CA 1
ATOM 1686 C C . LEU A 1 213 ? -22.222 4.152 0.998 1.00 93.81 213 LEU A C 1
ATOM 1688 O O . LEU A 1 213 ? -23.395 4.295 1.327 1.00 93.81 213 LEU A O 1
ATOM 1692 N N . PHE A 1 214 ? -21.218 4.384 1.850 1.00 90.62 214 PHE A N 1
ATOM 1693 C CA . PHE A 1 214 ? -21.425 4.478 3.308 1.00 90.62 214 PHE A CA 1
ATOM 1694 C C . PHE A 1 214 ? -20.454 5.402 4.070 1.00 90.62 214 PHE A C 1
ATOM 1696 O O . PHE A 1 214 ? -20.567 5.535 5.285 1.00 90.62 214 PHE A O 1
ATOM 1703 N N . SER A 1 215 ? -19.480 6.022 3.403 1.00 88.75 215 SER A N 1
ATOM 1704 C CA . SER A 1 215 ? -18.436 6.841 4.037 1.00 88.75 215 SER A CA 1
ATOM 1705 C C . SER A 1 215 ? -18.552 8.325 3.675 1.00 88.75 215 SER A C 1
ATOM 1707 O O . SER A 1 215 ? -19.262 8.704 2.743 1.00 88.75 215 SER A O 1
ATOM 1709 N N . THR A 1 216 ? -17.836 9.179 4.406 1.00 89.88 216 THR A N 1
ATOM 1710 C CA . THR A 1 216 ? -17.778 10.624 4.160 1.00 89.88 216 THR A CA 1
ATOM 1711 C C . THR A 1 216 ? -16.446 11.014 3.508 1.00 89.88 216 THR A C 1
ATOM 1713 O O . THR A 1 216 ? -15.424 10.388 3.796 1.00 89.88 216 THR A O 1
ATOM 1716 N N . PRO A 1 217 ? -16.408 12.055 2.653 1.00 90.19 217 PRO A N 1
ATOM 1717 C CA . PRO A 1 217 ? -15.165 12.548 2.045 1.00 90.19 217 PRO A CA 1
ATOM 1718 C C . PRO A 1 217 ? -14.032 12.822 3.048 1.00 90.19 217 PRO A C 1
ATOM 1720 O O . PRO A 1 217 ? -12.863 12.582 2.759 1.00 90.19 217 PRO A O 1
ATOM 1723 N N . GLN A 1 218 ? -14.376 13.289 4.249 1.00 88.19 218 GLN A N 1
ATOM 1724 C CA . GLN A 1 218 ? -13.436 13.652 5.310 1.00 88.19 218 GLN A CA 1
ATOM 1725 C C . GLN A 1 218 ? -12.703 12.439 5.900 1.00 88.19 218 GLN A C 1
ATOM 1727 O O . GLN A 1 218 ? -11.601 12.585 6.422 1.00 88.19 218 GLN A O 1
ATOM 1732 N N . ALA A 1 219 ? -13.281 11.237 5.796 1.00 86.00 219 ALA A N 1
ATOM 1733 C CA . ALA A 1 219 ? -12.645 10.006 6.258 1.00 86.00 219 ALA A CA 1
ATOM 1734 C C . ALA A 1 219 ? -11.503 9.530 5.338 1.00 86.00 219 ALA A C 1
ATOM 1736 O O . ALA A 1 219 ? -10.779 8.608 5.716 1.00 86.00 219 ALA A O 1
ATOM 1737 N N . TRP A 1 220 ? -11.334 10.155 4.165 1.00 88.12 220 TRP A N 1
ATOM 1738 C CA . TRP A 1 220 ? -10.395 9.746 3.116 1.00 88.12 220 TRP A CA 1
ATOM 1739 C C . TRP A 1 220 ? -9.409 10.866 2.730 1.00 88.12 220 TRP A C 1
ATOM 1741 O O . TRP A 1 220 ? -9.450 11.376 1.603 1.00 88.12 220 TRP A O 1
ATOM 1751 N N . PRO A 1 221 ? -8.521 11.294 3.650 1.00 87.94 221 PRO A N 1
ATOM 1752 C CA . PRO A 1 221 ? -7.492 12.282 3.346 1.00 87.94 221 PRO A CA 1
ATOM 1753 C C . PRO A 1 221 ? -6.492 11.780 2.298 1.00 87.94 221 PRO A C 1
ATOM 1755 O O . PRO A 1 221 ? -6.245 10.579 2.214 1.00 87.94 221 PRO A O 1
ATOM 1758 N N . PRO A 1 222 ? -5.849 12.681 1.528 1.00 86.06 222 PRO A N 1
ATOM 1759 C CA . PRO A 1 222 ? -4.802 12.302 0.578 1.00 86.06 222 PRO A CA 1
ATOM 1760 C C . PRO A 1 222 ? -3.750 11.409 1.234 1.00 86.06 222 PRO A C 1
ATOM 1762 O O . PRO A 1 222 ? -3.230 11.772 2.292 1.00 86.06 222 PRO A O 1
ATOM 1765 N N . LEU A 1 223 ? -3.477 10.245 0.634 1.00 82.12 223 LEU A N 1
ATOM 1766 C CA . LEU A 1 223 ? -2.628 9.208 1.224 1.00 82.12 223 LEU A CA 1
ATOM 1767 C C . LEU A 1 223 ? -1.207 9.709 1.491 1.00 82.12 223 LEU A C 1
ATOM 1769 O O . LEU A 1 223 ? -0.688 9.503 2.584 1.00 82.12 223 LEU A O 1
ATOM 1773 N N . TYR A 1 224 ? -0.615 10.391 0.513 1.00 79.62 224 TYR A N 1
ATOM 1774 C CA . TYR A 1 224 ? 0.710 10.978 0.628 1.00 79.62 224 TYR A CA 1
ATOM 1775 C C . TYR A 1 224 ? 0.651 12.503 0.711 1.00 79.62 224 TYR A C 1
ATOM 1777 O O . TYR A 1 224 ? -0.293 13.142 0.237 1.00 79.62 224 TYR A O 1
ATOM 1785 N N . GLY A 1 225 ? 1.704 13.083 1.291 1.00 74.81 225 GLY A N 1
ATOM 1786 C CA . GLY A 1 225 ? 1.944 14.520 1.258 1.00 74.81 225 GLY A CA 1
ATOM 1787 C C . GLY A 1 225 ? 2.344 15.023 -0.133 1.00 74.81 225 GLY A C 1
ATOM 1788 O O . GLY A 1 225 ? 2.523 14.250 -1.086 1.00 74.81 225 GLY A O 1
ATOM 1789 N N . SER A 1 226 ? 2.501 16.345 -0.231 1.00 74.31 226 SER A N 1
ATOM 1790 C CA . SER A 1 226 ? 2.986 17.019 -1.436 1.00 74.31 226 SER A CA 1
ATOM 1791 C C . SER A 1 226 ? 4.356 16.491 -1.849 1.00 74.31 226 SER A C 1
ATOM 1793 O O . SER A 1 226 ? 5.244 16.309 -1.016 1.00 74.31 226 SER A O 1
ATOM 1795 N N . VAL A 1 227 ? 4.538 16.317 -3.161 1.00 72.31 227 VAL A N 1
ATOM 1796 C CA . VAL A 1 227 ? 5.821 15.911 -3.750 1.00 72.31 227 VAL A CA 1
ATOM 1797 C C . VAL A 1 227 ? 6.914 16.961 -3.532 1.00 72.31 227 VAL A C 1
ATOM 1799 O O . VAL A 1 227 ? 8.103 16.672 -3.517 1.00 72.31 227 VAL A O 1
ATOM 1802 N N . TRP A 1 228 ? 6.503 18.200 -3.298 1.00 71.62 228 TRP A N 1
ATOM 1803 C CA . TRP A 1 228 ? 7.403 19.330 -3.117 1.00 71.62 228 TRP A CA 1
ATOM 1804 C C . TRP A 1 228 ? 7.912 19.472 -1.676 1.00 71.62 228 TRP A C 1
ATOM 1806 O O . TRP A 1 228 ? 8.902 20.157 -1.441 1.00 71.62 228 TRP A O 1
ATOM 1816 N N . ASP A 1 229 ? 7.302 18.772 -0.714 1.00 68.12 229 ASP A N 1
ATOM 1817 C CA . ASP A 1 229 ? 7.638 18.873 0.714 1.00 68.12 229 ASP A CA 1
ATOM 1818 C C . ASP A 1 229 ? 8.606 17.773 1.198 1.00 68.12 229 ASP A C 1
ATOM 1820 O O . ASP A 1 229 ? 8.717 17.492 2.394 1.00 68.12 229 ASP A O 1
ATOM 1824 N N . TYR A 1 230 ? 9.353 17.155 0.280 1.00 69.38 230 TYR A N 1
ATOM 1825 C CA . TYR A 1 230 ? 10.195 15.975 0.529 1.00 69.38 230 TYR A CA 1
ATOM 1826 C C . TYR A 1 230 ? 11.514 16.209 1.272 1.00 69.38 230 TYR A C 1
ATOM 1828 O O . TYR A 1 230 ? 12.313 15.285 1.406 1.00 69.38 230 TYR A O 1
ATOM 1836 N N . HIS A 1 231 ? 11.748 17.392 1.836 1.00 73.31 231 HIS A N 1
ATOM 1837 C CA . HIS A 1 231 ? 12.947 17.637 2.649 1.00 73.31 231 HIS A CA 1
ATOM 1838 C C . HIS A 1 231 ? 12.967 16.829 3.964 1.00 73.31 231 HIS A C 1
ATOM 1840 O O . HIS A 1 231 ? 13.969 16.831 4.672 1.00 73.31 231 HIS A O 1
ATOM 1846 N N . SER A 1 232 ? 11.882 16.119 4.309 1.00 73.25 232 SER A N 1
ATOM 1847 C CA . SER A 1 232 ? 11.887 15.118 5.379 1.00 73.25 232 SER A CA 1
ATOM 1848 C C . SER A 1 232 ? 11.051 13.890 5.014 1.00 73.25 232 SER A C 1
ATOM 1850 O O . SER A 1 232 ? 9.951 14.012 4.472 1.00 73.25 232 SER A O 1
ATOM 1852 N N . LEU A 1 233 ? 11.533 12.699 5.396 1.00 66.25 233 LEU A N 1
ATOM 1853 C CA . LEU A 1 233 ? 10.783 11.443 5.253 1.00 66.25 233 LEU A CA 1
ATOM 1854 C C . LEU A 1 233 ? 9.413 11.519 5.934 1.00 66.25 233 LEU A C 1
ATOM 1856 O O . LEU A 1 233 ? 8.440 10.984 5.419 1.00 66.25 233 LEU A O 1
ATOM 1860 N N . ARG A 1 234 ? 9.317 12.225 7.066 1.00 67.94 234 ARG A N 1
ATOM 1861 C CA . ARG A 1 234 ? 8.053 12.387 7.790 1.00 67.94 234 ARG A CA 1
ATOM 1862 C C . ARG A 1 234 ? 6.984 13.046 6.914 1.00 67.94 234 ARG A C 1
ATOM 1864 O O . ARG A 1 234 ? 5.920 12.472 6.753 1.00 67.94 234 ARG A O 1
ATOM 1871 N N . ARG A 1 235 ? 7.305 14.180 6.281 1.00 66.88 235 ARG A N 1
ATOM 1872 C CA . ARG A 1 235 ? 6.372 14.915 5.406 1.00 66.88 235 ARG A CA 1
ATOM 1873 C C . ARG A 1 235 ? 6.083 14.199 4.087 1.00 66.88 235 ARG A C 1
ATOM 1875 O O . ARG A 1 235 ? 5.001 14.368 3.536 1.00 66.88 235 ARG A O 1
ATOM 1882 N N . PHE A 1 236 ? 7.018 13.382 3.594 1.00 66.06 236 PHE A N 1
ATOM 1883 C CA . PHE A 1 236 ? 6.787 12.534 2.418 1.00 66.06 236 PHE A CA 1
ATOM 1884 C C . PHE A 1 236 ? 5.600 11.581 2.642 1.00 66.06 236 PHE A C 1
ATOM 1886 O O . PHE A 1 236 ? 4.738 11.439 1.768 1.00 66.06 236 PHE A O 1
ATOM 1893 N N . TRP A 1 237 ? 5.544 10.959 3.825 1.00 64.88 237 TRP A N 1
ATOM 1894 C CA . TRP A 1 237 ? 4.481 10.027 4.213 1.00 64.88 237 TRP A CA 1
ATOM 1895 C C . TRP A 1 237 ? 3.249 10.719 4.830 1.00 64.88 237 TRP A C 1
ATOM 1897 O O . TRP A 1 237 ? 2.190 10.095 4.901 1.00 64.88 237 TRP A O 1
ATOM 1907 N N . GLY A 1 238 ? 3.364 12.003 5.198 1.00 58.88 238 GLY A N 1
ATOM 1908 C CA . GLY A 1 238 ? 2.312 12.832 5.801 1.00 58.88 238 GLY A CA 1
ATOM 1909 C C . GLY A 1 238 ? 2.535 13.051 7.288 1.00 58.88 238 GLY A C 1
ATOM 1910 O O . GLY A 1 238 ? 1.947 12.269 8.067 1.00 58.88 238 GLY A O 1
#

Secondary structure (DSSP, 8-state):
----TTHHHHHHHHHHHHHHHHHHHHHHHHHHS-TT-HHHHHHHHHHHHHHHHHHHGGGGS-S-HHHHHHHHHHHHHHHHHHHIIIIIS---HHHH-SHHHHHHHHH-TT-TTSTTPPTTPPPPPP--HHHHHHHHHHHHHHHHHHHHHHHHHHHHHHHHTGGGS--TT---GGG--HHHHHHHHHHHHHHHHHHHHHHHHHHHHHHHHHHHHT--GGG---SS--GGGTTSHHHHH-

Sequence (238 aa):
MSPSVMSFPLIMYTLRALPILQPTVTAALLHCTQKRSVFRLSYVLVTGLAVYWHYLSAKSQSGSLYDRAAMMFWNSALLLHHTNILLILQLDAASIGSLSTVLRLCADTRAVGTTWQVKGISPVPEQRRHIFLLRQTAAMMWQYLLSNITLHYIRQYISDNQAVTFDHGRFSTDQIGVAVLSLHGMRLLAFFVVERCRIEAEYRALSVVCVALFSTPQAWPPLYGSVWDYHSLRRFWG

Foldseek 3Di:
DDPDPPVVVVLVVVLLCLLVVQLVVLLVCLAVDAQPDVVLVVVLVVLVVSLVVLVVCLVVDDDDNLVSVLSSVSSVVLSVQSCCPCPVVSDHCVVFDDSVLSSCSSNPVQSPPGPSGQPPFDFDPADDLVVLLVVLVVLLVVLVVVLVVLVVVLVVVCVVVVVLDDDPDDPDVVSPDPSVVVNVVSVVVNSVSNSVSVVQSVLSVVLNVCSVPPDGSRSRGRQAADPVVVPDPSNRRD